Protein AF-M7BYT1-F1 (afdb_monomer)

Sequence (320 aa):
MGNQLDRITHLNYSELPTGDPSGIEKDELRVGVAYFFSDEEEDLDERGQPDKYSVKGSSSPGQETPTHHHHHQLVLNETQFSAFRGQECIFSKVSSGPQAGDLRVFSVSALPALCKPGDLLELLYLGPSDHPPPPPHWAVYVGSGQIIHLHQGQIRQDSLYEAGAGNVGRVVNSWYRYRPLVAELVVQNACGHLGLKSDEICWTNSESFAAWCRFGKREFKAGGELQAAAGTQHQQQYYLKIHLAENKVHTVRFHSLEDLIREKRRIDASGKLRVIKDLAIVDGKEEQTRRDEVLPSFPGLARAVCHRQTGGFALWWDAV

Organism: Chelonia mydas (NCBI:txid8469)

InterPro domains:
  IPR007053 LRAT domain [PF04970] (133-218)
  IPR007053 LRAT domain [PS51934] (127-222)
  IPR043299 Protein LRATD1/ LRATD2 [PTHR46341] (1-283)

Secondary structure (DSSP, 8-state):
--------PPPPGGG-----TT-----------PPP-------------------------------------EE--PPEEEEEETTEEEEEE-SSSTT----EEEETTTHHHH--TT-EEEEE----TTSPPPPPEEEEEEETTEEEEEETTEEEEEEHHHHHTT-EEEE-TTSB-SPPPPHHHHHHHHHTTTT-BGGG---SSHHHHHHHHHH--GGGSTT-SPPPPTT------EEEEEEEETTEEEEEEESSHHHHHHHHHHHHHH-HHHHHHHHHHHHHHHHHHHHHHT----S---------------------

pLDDT: mean 73.43, std 23.62, range [27.7, 98.88]

Radius of gyration: 33.99 Å; Cα contacts (8 Å, |Δi|>4): 405; chains: 1; bounding box: 103×84×111 Å

Foldseek 3Di:
DDDDDDDDDDDDPPPDDDDDPPPPDDDDDPDDDDDDDDDDDDDDDDDDDDDDDDDDDDDDDDPPDPPPPPQPKDQDPFWWKWKDFVPRTFFGAACDDPLHPPSIWGWLVCVLVVDDQQWKKWWFDPDDVPDQGAFTAIWTDHHPQWTWWCDPFFTAIDGSCVVNVGTIMDTCLPRGPADWDDSVQLNVLSVVRHGGGNVRAQAPHGVLSSVCSTHVQLLSGHVSDDDPDPPDPCQRKMKMWIDQDVPDTDIDIDSGPNVVVVVVRVRRSCGNVSNNVVVVVVVVVVVVVVVVVVDPPPPDDDDDDDDDDDDDDDDDDDDD

Solvent-accessible surface area (backbone atoms only — not comparable to full-atom values): 20209 Å² total; per-residue (Å²): 141,88,83,83,85,80,74,90,77,84,84,75,86,84,79,67,86,78,75,77,87,76,78,84,70,77,94,69,86,79,81,82,84,80,87,83,89,84,84,82,88,80,90,80,85,90,84,81,85,84,87,88,82,91,78,90,82,89,78,90,82,76,90,74,70,81,77,72,82,72,72,65,68,43,77,70,86,67,69,27,40,37,28,25,54,70,89,45,66,44,31,43,45,36,82,74,62,104,76,40,38,74,62,55,29,31,41,47,88,56,43,59,85,76,57,52,50,36,36,33,36,39,36,41,73,77,69,76,80,92,51,78,49,69,46,72,44,26,24,28,31,63,43,96,53,30,27,37,32,52,53,96,55,28,27,42,78,44,47,41,63,68,80,34,68,89,21,32,26,36,80,49,71,73,32,48,64,62,73,67,56,58,43,69,56,16,36,48,50,48,61,76,44,56,72,40,37,58,93,76,50,53,45,93,46,19,53,34,45,35,49,26,31,33,46,70,48,52,49,38,32,68,86,43,63,80,78,71,67,93,86,58,93,74,71,69,39,29,36,43,36,41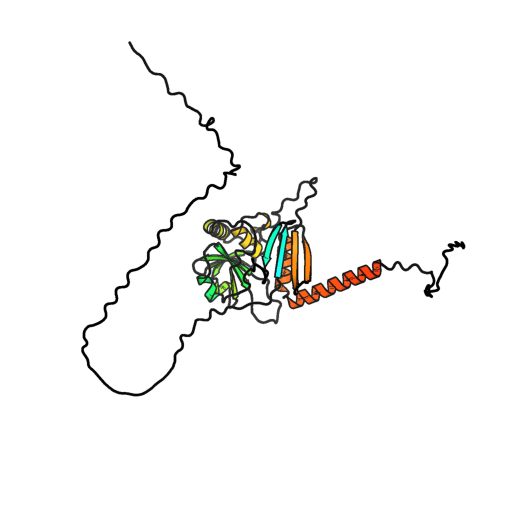,47,74,53,98,89,43,68,49,77,47,81,31,79,39,63,57,60,46,52,53,49,52,40,54,51,60,23,56,36,41,73,51,51,50,53,57,51,52,53,50,54,54,47,55,53,48,51,54,56,56,69,73,52,78,84,69,89,82,78,82,89,81,79,87,78,91,77,88,83,82,94,77,92,81,88,85,90,130

Nearest PDB structures (foldseek):
  3f6g-assembly1_B  TM=2.208E-01  e=4.136E+00  Leptospira int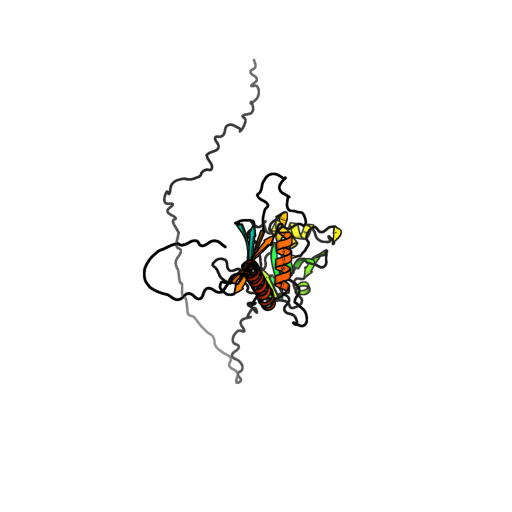errogans

Structure (mmCIF, N/CA/C/O backbone):
data_AF-M7BYT1-F1
#
_entry.id   AF-M7BYT1-F1
#
loop_
_atom_site.group_PDB
_atom_site.id
_atom_site.type_symbol
_atom_site.label_atom_id
_atom_site.label_alt_id
_atom_site.label_comp_id
_atom_site.label_asym_id
_atom_site.label_entity_id
_atom_site.label_seq_id
_atom_site.pdbx_PDB_ins_code
_atom_site.Cartn_x
_atom_site.Cartn_y
_atom_site.Cartn_z
_atom_site.occupancy
_atom_site.B_iso_or_equiv
_atom_site.auth_seq_id
_atom_site.auth_comp_id
_atom_site.auth_asym_id
_atom_site.auth_atom_id
_atom_site.pdbx_PDB_model_num
ATOM 1 N N . MET A 1 1 ? -31.681 -12.756 74.435 1.00 38.91 1 MET A N 1
ATOM 2 C CA . MET A 1 1 ? -30.294 -12.247 74.377 1.00 38.91 1 MET A CA 1
ATOM 3 C C . MET A 1 1 ? -29.553 -13.156 73.401 1.00 38.91 1 MET A C 1
ATOM 5 O O . MET A 1 1 ? -29.307 -14.288 73.763 1.00 38.91 1 MET A O 1
ATOM 9 N N . GLY A 1 2 ? -29.358 -12.877 72.114 1.00 44.00 2 GLY A N 1
ATOM 10 C CA . GLY A 1 2 ? -29.192 -11.609 71.411 1.00 44.00 2 GLY A CA 1
ATOM 11 C C . GLY A 1 2 ? -27.734 -11.497 70.963 1.00 44.00 2 GLY A C 1
ATOM 12 O O . GLY A 1 2 ? -27.018 -10.722 71.570 1.00 44.00 2 GLY A O 1
ATOM 13 N N . ASN A 1 3 ? -27.303 -12.285 69.967 1.00 47.59 3 ASN A N 1
ATOM 14 C CA . ASN A 1 3 ? -25.989 -12.119 69.334 1.00 47.59 3 ASN A CA 1
ATOM 15 C C . ASN A 1 3 ? -26.166 -11.905 67.829 1.00 47.59 3 ASN A C 1
ATOM 17 O O . ASN A 1 3 ? -26.482 -12.816 67.067 1.00 47.59 3 ASN A O 1
ATOM 21 N N . GLN A 1 4 ? -26.002 -10.641 67.467 1.00 48.56 4 GLN A N 1
ATOM 22 C CA . GLN A 1 4 ? -25.965 -10.064 66.138 1.00 48.56 4 GLN A CA 1
ATOM 23 C C . GLN A 1 4 ? -24.531 -10.239 65.612 1.00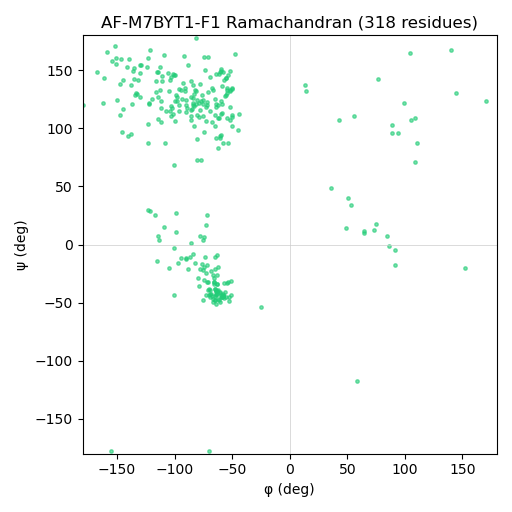 48.56 4 GLN A C 1
ATOM 25 O O . GLN A 1 4 ? -23.588 -9.776 66.246 1.00 48.56 4 GLN A O 1
ATOM 30 N N . LEU A 1 5 ? -24.353 -10.967 64.506 1.00 52.31 5 LEU A N 1
ATOM 31 C CA . LEU A 1 5 ? -23.060 -11.089 63.830 1.00 52.31 5 LEU A CA 1
ATOM 32 C C . LEU A 1 5 ? -22.903 -9.909 62.867 1.00 52.31 5 LEU A C 1
ATOM 34 O O . LEU A 1 5 ? -23.575 -9.837 61.837 1.00 52.31 5 LEU A O 1
ATOM 38 N N . ASP A 1 6 ? -22.033 -8.975 63.237 1.00 54.41 6 ASP A N 1
ATOM 39 C CA . ASP A 1 6 ? -21.625 -7.853 62.401 1.00 54.41 6 ASP A CA 1
ATOM 40 C C . ASP A 1 6 ? -20.715 -8.314 61.248 1.00 54.41 6 ASP A C 1
ATOM 42 O O . ASP A 1 6 ? -19.659 -8.903 61.449 1.00 54.41 6 ASP A O 1
ATOM 46 N N . ARG A 1 7 ? -21.178 -8.000 60.032 1.00 53.47 7 ARG A N 1
ATOM 47 C CA . ARG A 1 7 ? -20.439 -7.525 58.846 1.00 53.47 7 ARG A CA 1
ATOM 48 C C . ARG A 1 7 ? -19.103 -8.203 58.495 1.00 53.47 7 ARG A C 1
ATOM 50 O O . ARG A 1 7 ? -18.045 -7.893 59.028 1.00 53.47 7 ARG A O 1
ATOM 57 N N . ILE A 1 8 ? -19.181 -8.999 57.427 1.00 55.59 8 ILE A N 1
ATOM 58 C CA . ILE A 1 8 ? -18.085 -9.445 56.556 1.00 55.59 8 ILE A CA 1
ATOM 59 C C . ILE A 1 8 ? -17.249 -8.230 56.123 1.00 55.59 8 ILE A C 1
ATOM 61 O O . ILE A 1 8 ? -17.716 -7.385 55.358 1.00 55.59 8 ILE A O 1
ATOM 65 N N . THR A 1 9 ? -16.015 -8.139 56.611 1.00 52.72 9 THR A N 1
ATOM 66 C CA . THR A 1 9 ? -15.017 -7.194 56.117 1.00 52.72 9 THR A CA 1
ATOM 67 C C . THR A 1 9 ? -14.366 -7.747 54.850 1.00 52.72 9 THR A C 1
ATOM 69 O O . THR A 1 9 ? -13.985 -8.911 54.752 1.00 52.72 9 THR A O 1
ATOM 72 N N . HIS A 1 10 ? -14.305 -6.879 53.849 1.00 58.44 10 HIS A N 1
ATOM 73 C CA . HIS A 1 10 ? -13.789 -7.103 52.508 1.00 58.44 10 HIS A CA 1
ATOM 74 C C . HIS A 1 10 ? -12.318 -7.552 52.525 1.00 58.44 10 HIS A C 1
ATOM 76 O O . HIS A 1 10 ? -11.456 -6.800 52.978 1.00 58.44 10 HIS A O 1
ATOM 82 N N . LEU A 1 11 ? -12.018 -8.735 51.977 1.00 54.03 11 LEU A N 1
ATOM 83 C CA . LEU A 1 11 ? -10.646 -9.122 51.639 1.00 54.03 11 LEU A CA 1
ATOM 84 C C . LEU A 1 11 ? -10.263 -8.560 50.265 1.00 54.03 11 LEU A C 1
ATOM 86 O O . LEU A 1 11 ? -10.964 -8.738 49.269 1.00 54.03 11 LEU A O 1
ATOM 90 N N . ASN A 1 12 ? -9.144 -7.842 50.265 1.00 50.28 12 ASN A N 1
ATOM 91 C CA . ASN A 1 12 ? -8.527 -7.156 49.142 1.00 50.28 12 ASN A CA 1
ATOM 92 C C . ASN A 1 12 ? -7.682 -8.154 48.326 1.00 50.28 12 ASN A C 1
ATOM 94 O O . ASN A 1 12 ? -6.844 -8.849 48.891 1.00 50.28 12 ASN A O 1
ATOM 98 N N . TYR A 1 13 ? -7.871 -8.210 47.005 1.00 55.16 13 TYR A N 1
ATOM 99 C CA . TYR A 1 13 ? -7.172 -9.119 46.075 1.00 55.16 13 TYR A CA 1
ATOM 100 C C . TYR A 1 13 ? -5.691 -8.751 45.818 1.00 55.16 13 TYR A C 1
ATOM 102 O O . TYR A 1 13 ? -5.087 -9.225 44.859 1.00 55.16 13 TYR A O 1
ATOM 110 N N . SER A 1 14 ? -5.090 -7.912 46.661 1.00 58.59 14 SER A N 1
ATOM 111 C CA . SER A 1 14 ? -3.732 -7.381 46.474 1.00 58.59 14 SER A CA 1
ATOM 112 C C . SER A 1 14 ? -2.610 -8.279 47.007 1.00 58.59 14 SER A C 1
ATOM 114 O O . SER A 1 14 ? -1.449 -7.896 46.918 1.00 58.59 14 SER A O 1
ATOM 116 N N . GLU A 1 15 ? -2.924 -9.455 47.554 1.00 55.19 15 GLU A N 1
ATOM 117 C CA . GLU A 1 15 ? -1.937 -10.360 48.172 1.00 55.19 15 GLU A CA 1
ATOM 118 C C . GLU A 1 15 ? -1.893 -11.750 47.517 1.00 55.19 15 GLU A C 1
ATOM 120 O O . GLU A 1 15 ? -1.549 -12.743 48.154 1.00 55.19 15 GLU A O 1
ATOM 125 N N . LEU A 1 16 ? -2.226 -11.848 46.225 1.00 55.56 16 LEU A N 1
ATOM 126 C CA . LEU A 1 16 ? -1.910 -13.047 45.447 1.00 55.56 16 LEU A CA 1
ATOM 127 C C . LEU A 1 16 ? -0.465 -12.947 44.928 1.00 55.56 16 LEU A C 1
ATOM 129 O O . LEU A 1 16 ? -0.159 -12.001 44.198 1.00 55.56 16 LEU A O 1
ATOM 133 N N . PRO A 1 17 ? 0.431 -13.897 45.259 1.00 53.84 17 PRO A N 1
ATOM 134 C CA . PRO A 1 17 ? 1.784 -13.926 44.716 1.00 53.84 17 PRO A CA 1
ATOM 135 C C . PRO A 1 17 ? 1.730 -14.106 43.194 1.00 53.84 17 PRO A C 1
ATOM 137 O O . PRO A 1 17 ? 1.381 -15.175 42.694 1.00 53.84 17 PRO A O 1
ATOM 140 N N . THR A 1 18 ? 2.055 -13.061 42.436 1.00 59.25 18 THR A N 1
ATOM 141 C CA . THR A 1 18 ? 2.235 -13.166 40.986 1.00 59.25 18 THR A CA 1
ATOM 142 C C . THR A 1 18 ? 3.571 -13.845 40.719 1.00 59.25 18 THR A C 1
ATOM 144 O O . THR A 1 18 ? 4.622 -13.273 41.007 1.00 59.25 18 THR A O 1
ATOM 147 N N . GLY A 1 19 ? 3.515 -15.076 40.210 1.00 55.22 19 GLY A N 1
ATOM 148 C CA . GLY A 1 19 ? 4.685 -15.819 39.748 1.00 55.22 19 GLY A CA 1
ATOM 149 C C . GLY A 1 19 ? 5.501 -15.029 38.720 1.00 55.22 19 GLY A C 1
ATOM 150 O O . GLY A 1 19 ? 4.955 -14.255 37.933 1.00 55.22 19 GLY A O 1
ATOM 151 N N . ASP A 1 20 ? 6.817 -15.219 38.767 1.00 46.81 20 ASP A N 1
ATOM 152 C CA . ASP A 1 20 ? 7.806 -14.577 37.901 1.00 46.81 20 ASP A CA 1
ATOM 153 C C . ASP A 1 20 ? 7.549 -14.916 36.411 1.00 46.81 20 ASP A C 1
ATOM 155 O O . ASP A 1 20 ? 7.515 -16.095 36.052 1.00 46.81 20 ASP A O 1
ATOM 159 N N . PRO A 1 21 ? 7.378 -13.923 35.514 1.00 53.69 21 PRO A N 1
ATOM 160 C CA . PRO A 1 21 ? 7.150 -14.146 34.084 1.00 53.69 21 PRO A CA 1
ATOM 161 C C . PRO A 1 21 ? 8.411 -14.576 33.312 1.00 53.69 21 PRO A C 1
ATOM 163 O O . PRO A 1 21 ? 8.369 -14.667 32.085 1.00 53.69 21 PRO A O 1
ATOM 166 N N . SER A 1 22 ? 9.533 -14.842 33.988 1.00 55.66 22 SER A N 1
ATOM 167 C CA . SER A 1 22 ? 10.794 -15.200 33.330 1.00 55.66 22 SER A CA 1
ATOM 168 C C . SER A 1 22 ? 10.841 -16.622 32.749 1.00 55.66 22 SER A C 1
ATOM 170 O O . SER A 1 22 ? 11.759 -16.892 31.986 1.00 55.66 22 SER A O 1
ATOM 172 N N . GLY A 1 23 ? 9.873 -17.507 33.034 1.00 43.84 23 GLY A N 1
ATOM 173 C CA . GLY A 1 23 ? 9.473 -18.664 32.202 1.00 43.84 23 GLY A CA 1
ATOM 174 C C . GLY A 1 23 ? 10.541 -19.628 31.649 1.00 43.84 23 GLY A C 1
ATOM 175 O O . GLY A 1 23 ? 10.235 -20.415 30.756 1.00 43.84 23 GLY A O 1
ATOM 176 N N . ILE A 1 24 ? 11.778 -19.593 32.141 1.00 51.78 24 ILE A N 1
ATOM 177 C CA . ILE A 1 24 ? 12.810 -20.613 31.921 1.00 51.78 24 ILE A CA 1
ATOM 178 C C . ILE A 1 24 ? 12.499 -21.801 32.828 1.00 51.78 24 ILE A C 1
ATOM 180 O O . ILE A 1 24 ? 13.154 -22.039 33.843 1.00 51.78 24 ILE A O 1
ATOM 184 N N . GLU A 1 25 ? 11.462 -22.541 32.454 1.00 53.06 25 GLU A N 1
ATOM 185 C CA . GLU A 1 25 ? 11.208 -23.867 32.992 1.00 53.06 25 GLU A CA 1
ATOM 186 C C . GLU A 1 25 ? 11.903 -24.902 32.111 1.00 53.06 25 GLU A C 1
ATOM 188 O O . GLU A 1 25 ? 11.894 -24.839 30.881 1.00 53.06 25 GLU A O 1
ATOM 193 N N . LYS A 1 26 ? 12.609 -25.795 32.799 1.00 50.91 26 LYS A N 1
ATOM 194 C CA . LYS A 1 26 ? 13.520 -26.788 32.251 1.00 50.91 26 LYS A CA 1
ATOM 195 C C . LYS A 1 26 ? 12.800 -27.747 31.308 1.00 50.91 26 LYS A C 1
ATOM 197 O O . LYS A 1 26 ? 11.642 -28.097 31.499 1.00 50.91 26 LYS A O 1
ATOM 202 N N . ASP A 1 27 ? 13.575 -28.183 30.330 1.00 54.59 27 ASP A N 1
ATOM 203 C CA . ASP A 1 27 ? 13.302 -29.219 29.346 1.00 54.59 27 ASP A CA 1
ATOM 204 C C . ASP A 1 27 ? 12.884 -30.541 30.028 1.00 54.59 27 ASP A C 1
ATOM 206 O O . ASP A 1 27 ? 13.714 -31.389 30.351 1.00 54.59 27 ASP A O 1
ATOM 210 N N . GLU A 1 28 ? 11.589 -30.701 30.310 1.00 52.16 28 GLU A N 1
ATOM 211 C CA . GLU A 1 28 ? 10.980 -32.000 30.589 1.00 52.16 28 GLU A CA 1
ATOM 212 C C . GLU A 1 28 ? 10.209 -32.448 29.347 1.00 52.16 28 GLU A C 1
ATOM 214 O O . GLU A 1 28 ? 9.195 -31.869 28.949 1.00 52.16 28 GLU A O 1
ATOM 219 N N . LEU A 1 29 ? 10.756 -33.489 28.722 1.00 53.66 29 LEU A N 1
ATOM 220 C CA . LEU A 1 29 ? 10.277 -34.184 27.533 1.00 53.66 29 LEU A CA 1
ATOM 221 C C . LEU A 1 29 ? 8.764 -34.449 27.601 1.00 53.66 29 LEU A C 1
ATOM 223 O O . LEU A 1 29 ? 8.307 -35.428 28.192 1.00 53.66 29 LEU A O 1
ATOM 227 N N . ARG A 1 30 ? 7.967 -33.600 26.947 1.00 56.28 30 ARG A N 1
ATOM 228 C CA . ARG A 1 30 ? 6.539 -33.864 26.736 1.00 56.28 30 ARG A CA 1
ATOM 229 C C . ARG A 1 30 ? 6.398 -34.925 25.649 1.00 56.28 30 ARG A C 1
ATOM 231 O O . ARG A 1 30 ? 6.447 -34.622 24.460 1.00 56.28 30 ARG A O 1
ATOM 238 N N . VAL A 1 31 ? 6.240 -36.178 26.065 1.00 52.69 31 VAL A N 1
ATOM 239 C CA . VAL A 1 31 ? 5.913 -37.297 25.174 1.00 52.69 31 VAL A CA 1
ATOM 240 C C . VAL A 1 31 ? 4.489 -37.097 24.647 1.00 52.69 31 VAL A C 1
ATOM 242 O O . VAL A 1 31 ? 3.514 -37.266 25.376 1.00 52.69 31 VAL A O 1
ATOM 245 N N . GLY A 1 32 ? 4.365 -36.694 23.382 1.00 51.28 32 GLY A N 1
ATOM 246 C CA . GLY A 1 32 ? 3.087 -36.627 22.677 1.00 51.28 32 GLY A CA 1
ATOM 247 C C . GLY A 1 32 ? 2.682 -38.005 22.158 1.00 51.28 32 GLY A C 1
ATOM 248 O O . GLY A 1 32 ? 3.412 -38.609 21.377 1.00 51.28 32 GLY A O 1
ATOM 249 N N . VAL A 1 33 ? 1.517 -38.499 22.580 1.00 53.97 33 VAL A N 1
ATOM 250 C CA . VAL A 1 33 ? 0.891 -39.712 22.033 1.00 53.97 33 VAL A CA 1
ATOM 251 C C . VAL A 1 33 ? -0.010 -39.297 20.871 1.00 53.97 33 VAL A C 1
ATOM 253 O O . VAL A 1 33 ? -0.998 -38.594 21.076 1.00 53.97 33 VAL A O 1
ATOM 256 N N . ALA A 1 34 ? 0.330 -39.716 19.653 1.00 53.47 34 ALA A N 1
ATOM 257 C CA . ALA A 1 34 ? -0.529 -39.579 18.480 1.00 53.47 34 ALA A CA 1
ATOM 258 C C . ALA A 1 34 ? -1.270 -40.901 18.235 1.00 53.47 34 ALA A C 1
ATOM 260 O O . ALA A 1 34 ? -0.641 -41.955 18.145 1.00 53.47 34 ALA A O 1
ATOM 261 N N . TYR A 1 35 ? -2.598 -40.843 18.125 1.00 44.84 35 TYR A N 1
ATOM 262 C CA . TYR A 1 35 ? -3.412 -41.970 17.676 1.00 44.84 35 TYR A CA 1
ATOM 263 C C . TYR A 1 35 ? -3.441 -41.975 16.146 1.00 44.84 35 TYR A C 1
ATOM 265 O O . TYR A 1 35 ? -3.921 -41.028 15.523 1.00 44.84 35 TYR A O 1
ATOM 273 N N . PHE A 1 36 ? -2.893 -43.036 15.561 1.00 45.62 36 PHE A N 1
ATOM 274 C CA . PHE A 1 36 ? -2.972 -43.333 14.137 1.00 45.62 36 PHE A CA 1
ATOM 275 C C . PHE A 1 36 ? -4.273 -44.096 13.867 1.00 45.62 36 PHE A C 1
ATOM 277 O O . PHE A 1 36 ? -4.522 -45.114 14.508 1.00 45.62 36 PHE A O 1
ATOM 284 N N . PHE A 1 37 ? -5.083 -43.618 12.922 1.00 43.81 37 PHE A N 1
ATOM 285 C CA . PHE A 1 37 ? -6.163 -44.402 12.326 1.00 43.81 37 PHE A CA 1
ATOM 286 C C . PHE A 1 37 ? -5.717 -44.841 10.927 1.00 43.81 37 PHE A C 1
ATOM 288 O O . PHE A 1 37 ? -5.479 -44.020 10.043 1.00 43.81 37 PHE A O 1
ATOM 295 N N . SER A 1 38 ? -5.561 -46.147 10.768 1.00 44.84 38 SER A N 1
ATOM 296 C CA . SER A 1 38 ? -5.435 -46.907 9.518 1.00 44.84 38 SER A CA 1
ATOM 297 C C . SER A 1 38 ? -6.098 -48.246 9.841 1.00 44.84 38 SER A C 1
ATOM 299 O O . SER A 1 38 ? -5.883 -48.746 10.942 1.00 44.84 38 SER A O 1
ATOM 301 N N . ASP A 1 39 ? -6.907 -48.902 9.032 1.00 47.84 39 ASP A N 1
ATOM 302 C CA . ASP A 1 39 ? -7.460 -48.738 7.690 1.00 47.84 39 ASP A CA 1
ATOM 303 C C . ASP A 1 39 ? -8.577 -49.807 7.639 1.00 47.84 39 ASP A C 1
ATOM 305 O O . ASP A 1 39 ? -8.422 -50.843 8.294 1.00 47.84 39 ASP A O 1
ATOM 309 N N . GLU A 1 40 ? -9.673 -49.604 6.916 1.00 40.88 40 GLU A N 1
ATOM 310 C CA . GLU A 1 40 ? -10.483 -50.745 6.465 1.00 40.88 40 GLU A CA 1
ATOM 311 C C . GLU A 1 40 ? -11.082 -50.454 5.089 1.00 40.88 40 GLU A C 1
ATOM 313 O O . GLU A 1 40 ? -12.092 -49.770 4.920 1.00 40.88 40 GLU A O 1
ATOM 318 N N . GLU A 1 41 ? -10.359 -50.968 4.098 1.00 48.91 41 GLU A N 1
ATOM 319 C CA . GLU A 1 41 ? -10.829 -51.324 2.771 1.00 48.91 41 GLU A CA 1
ATOM 320 C C . GLU A 1 41 ? -12.025 -52.287 2.885 1.00 48.91 41 GLU A C 1
ATOM 322 O O . GLU A 1 41 ? -11.950 -53.293 3.591 1.00 48.91 41 GLU A O 1
ATOM 327 N N . GLU A 1 42 ? -13.101 -52.037 2.137 1.00 43.22 42 GLU A N 1
ATOM 328 C CA . GLU A 1 42 ? -14.035 -53.100 1.764 1.00 43.22 42 GLU A CA 1
ATOM 329 C C . GLU A 1 42 ? -14.431 -52.929 0.290 1.00 43.22 42 GLU A C 1
ATOM 331 O O . GLU A 1 42 ? -15.306 -52.142 -0.078 1.00 43.22 42 GLU A O 1
ATOM 336 N N . ASP A 1 43 ? -13.708 -53.662 -0.560 1.00 48.09 43 ASP A N 1
ATOM 337 C CA . ASP A 1 43 ? -14.083 -53.993 -1.931 1.00 48.09 43 ASP A CA 1
ATOM 338 C C . ASP A 1 43 ? -15.337 -54.876 -1.922 1.00 48.09 43 ASP A C 1
ATOM 340 O O . ASP A 1 43 ? -15.318 -55.965 -1.350 1.00 48.09 43 ASP A O 1
ATOM 344 N N . LEU A 1 44 ? -16.391 -54.477 -2.639 1.00 47.94 44 LEU A N 1
ATOM 345 C CA . LEU A 1 44 ? -17.425 -55.403 -3.109 1.00 47.94 44 LEU A CA 1
ATOM 346 C C . LEU A 1 44 ? -17.860 -55.037 -4.533 1.00 47.94 44 LEU A C 1
ATOM 348 O O . LEU A 1 44 ? -18.756 -54.221 -4.758 1.00 47.94 44 LEU A O 1
ATOM 352 N N . ASP A 1 45 ? -17.209 -55.693 -5.490 1.00 41.69 45 ASP A N 1
ATOM 353 C CA . ASP A 1 45 ? -17.672 -55.855 -6.863 1.00 41.69 45 ASP A CA 1
ATOM 354 C C . ASP A 1 45 ? -18.816 -56.889 -6.963 1.00 41.69 45 ASP A C 1
ATOM 356 O O . ASP A 1 45 ? -18.966 -57.789 -6.137 1.00 41.69 45 ASP A O 1
ATOM 360 N N . GLU A 1 46 ? -19.538 -56.796 -8.086 1.00 43.03 46 GLU A N 1
ATOM 361 C CA . GLU A 1 46 ? -20.371 -57.833 -8.717 1.00 43.03 46 GLU A CA 1
ATOM 362 C C . GLU A 1 46 ? -21.852 -57.949 -8.290 1.00 43.03 46 GLU A C 1
ATOM 364 O O . GLU A 1 46 ? -22.198 -58.607 -7.311 1.00 43.03 46 GLU A O 1
ATOM 369 N N . ARG A 1 47 ? -22.763 -57.437 -9.147 1.00 35.94 47 ARG A N 1
ATOM 370 C CA . ARG A 1 47 ? -23.797 -58.251 -9.839 1.00 35.94 47 ARG A CA 1
ATOM 371 C C . ARG A 1 47 ? -24.697 -57.425 -10.776 1.00 35.94 47 ARG A C 1
ATOM 373 O O . ARG A 1 47 ? -25.505 -56.622 -10.330 1.00 35.94 47 ARG A O 1
ATOM 380 N N . GLY A 1 48 ? -24.673 -57.788 -12.061 1.00 32.03 48 GLY A N 1
ATOM 381 C CA . GLY A 1 48 ? -25.903 -57.993 -12.844 1.00 32.03 48 GLY A CA 1
ATOM 382 C C . GLY A 1 48 ? -26.454 -56.830 -13.677 1.00 32.03 48 GLY A C 1
ATOM 383 O O . GLY A 1 48 ? -27.266 -56.044 -13.207 1.00 32.03 48 GLY A O 1
ATOM 384 N N . GLN A 1 49 ? -26.097 -56.833 -14.963 1.00 40.59 49 GLN A N 1
ATOM 385 C CA . GLN A 1 49 ? -26.753 -56.133 -16.079 1.00 40.59 49 GLN A CA 1
ATOM 386 C C . GLN A 1 49 ? -28.298 -56.291 -16.149 1.00 40.59 49 GLN A C 1
ATOM 388 O O . GLN A 1 49 ? -28.850 -57.248 -15.604 1.00 40.59 49 GLN A O 1
ATOM 393 N N . PRO A 1 50 ? -28.995 -55.426 -16.923 1.00 42.53 50 PRO A N 1
ATOM 394 C CA . PRO A 1 50 ? -29.342 -55.819 -18.296 1.00 42.53 50 PRO A CA 1
ATOM 395 C C . PRO A 1 50 ? -29.146 -54.710 -19.349 1.00 42.53 50 PRO A C 1
ATOM 397 O O . PRO A 1 50 ? -29.739 -53.638 -19.307 1.00 42.53 50 PRO A O 1
ATOM 400 N N . ASP A 1 51 ? -28.294 -55.033 -20.316 1.00 31.84 51 ASP A N 1
ATOM 401 C CA . ASP A 1 51 ? -28.509 -55.001 -21.763 1.00 31.84 51 ASP A CA 1
ATOM 402 C C . ASP A 1 51 ? -29.708 -54.260 -22.407 1.00 31.84 51 ASP A C 1
ATOM 404 O O . ASP A 1 51 ? -30.877 -54.576 -22.181 1.00 31.84 51 ASP A O 1
ATOM 408 N N . LYS A 1 52 ? -29.310 -53.481 -23.433 1.00 36.19 52 LYS A N 1
ATOM 409 C CA . LYS A 1 52 ? -29.897 -53.247 -24.777 1.00 36.19 52 LYS A CA 1
ATOM 410 C C . LYS A 1 52 ? -30.548 -51.888 -25.027 1.00 36.19 52 LYS A C 1
ATOM 412 O O . LYS A 1 52 ? -31.686 -51.662 -24.656 1.00 36.19 52 LYS A O 1
ATOM 417 N N . TYR A 1 53 ? -29.872 -51.074 -25.846 1.00 31.33 53 TYR A N 1
ATOM 418 C CA . TYR A 1 53 ? -30.283 -50.818 -27.237 1.00 31.33 53 TYR A CA 1
ATOM 419 C C . TYR A 1 53 ? -29.108 -50.229 -28.043 1.00 31.33 53 TYR A C 1
ATOM 421 O O . TYR A 1 53 ? -28.564 -49.182 -27.707 1.00 31.33 53 TYR A O 1
ATOM 429 N N . SER A 1 54 ? -28.718 -50.909 -29.126 1.00 30.88 54 SER A N 1
ATOM 430 C CA . SER A 1 54 ? -27.860 -50.360 -30.185 1.00 30.88 54 SER A CA 1
ATOM 431 C C . SER A 1 54 ? -28.666 -49.459 -31.113 1.00 30.88 54 SER A C 1
ATOM 433 O O . SER A 1 54 ? -29.698 -49.916 -31.590 1.00 30.88 54 SER A O 1
ATOM 435 N N . VAL A 1 55 ? -28.116 -48.304 -31.514 1.00 31.72 55 VAL A N 1
ATOM 436 C CA . VAL A 1 55 ? -28.172 -47.797 -32.902 1.00 31.72 55 VAL A CA 1
ATOM 437 C C . VAL A 1 55 ? -26.911 -46.956 -33.193 1.00 31.72 55 VAL A C 1
ATOM 439 O O . VAL A 1 55 ? -26.611 -46.026 -32.459 1.00 31.72 55 VAL A O 1
ATOM 442 N N . LYS A 1 56 ? -26.196 -47.359 -34.262 1.00 32.28 56 LYS A N 1
ATOM 443 C CA . LYS A 1 56 ? -25.379 -46.621 -35.266 1.00 32.28 56 LYS A CA 1
ATOM 444 C C . LYS A 1 56 ? -25.036 -45.149 -34.946 1.00 32.28 56 LYS A C 1
ATOM 446 O O . LYS A 1 56 ? -25.923 -44.381 -34.628 1.00 32.28 56 LYS A O 1
ATOM 451 N N . GLY A 1 57 ? -23.836 -44.614 -35.150 1.00 28.31 57 GLY A N 1
ATOM 452 C CA . GLY A 1 57 ? -22.721 -44.973 -36.023 1.00 28.31 57 GLY A CA 1
ATOM 453 C C . GLY A 1 57 ? -22.069 -43.663 -36.510 1.00 28.31 57 GLY A C 1
ATOM 454 O O . GLY A 1 57 ? -22.777 -42.775 -36.964 1.00 28.31 57 GLY A O 1
ATOM 455 N N . SER A 1 58 ? -20.739 -43.589 -36.386 1.00 33.59 58 SER A N 1
ATOM 456 C CA . SER A 1 58 ? -19.780 -42.618 -36.954 1.00 33.59 58 SER A CA 1
ATOM 457 C C . SER A 1 58 ? -19.962 -41.113 -36.694 1.00 33.59 58 SER A C 1
ATOM 459 O O . SER A 1 58 ? -20.779 -40.469 -37.339 1.00 33.59 58 SER A O 1
ATOM 461 N N . SER A 1 59 ? -19.055 -40.541 -35.894 1.00 29.42 59 SER A N 1
ATOM 462 C CA . SER A 1 59 ? -18.062 -39.534 -36.329 1.00 29.42 59 SER A CA 1
ATOM 463 C C . SER A 1 59 ? -17.359 -38.949 -35.099 1.00 29.42 59 SER A C 1
ATOM 465 O O . SER A 1 59 ? -18.025 -38.415 -34.216 1.00 29.42 59 SER A O 1
ATOM 467 N N . SER A 1 60 ? -16.027 -39.036 -35.035 1.00 39.75 60 SER A N 1
ATOM 468 C CA . SER A 1 60 ? -15.211 -38.262 -34.084 1.00 39.75 60 SER A CA 1
ATOM 469 C C . SER A 1 60 ? -15.551 -36.767 -34.174 1.00 39.75 60 SER A C 1
ATOM 471 O O . SER A 1 60 ? -15.868 -36.288 -35.266 1.00 39.75 60 SER A O 1
ATOM 473 N N . PRO A 1 61 ? -15.438 -36.015 -33.068 1.00 37.16 61 PRO A N 1
ATOM 474 C CA . PRO A 1 61 ? -14.214 -35.223 -32.932 1.00 37.16 61 PRO A CA 1
ATOM 475 C C . PRO A 1 61 ? -13.726 -35.041 -31.484 1.00 37.16 61 PRO A C 1
ATOM 477 O O . PRO A 1 61 ? -14.493 -35.108 -30.533 1.00 37.16 61 PRO A O 1
ATOM 480 N N . GLY A 1 62 ? -12.437 -34.719 -31.363 1.00 27.70 62 GLY A N 1
ATOM 481 C CA . GLY A 1 62 ? -11.926 -33.886 -30.275 1.00 27.70 62 GLY A CA 1
ATOM 482 C C . GLY A 1 62 ? -11.502 -34.623 -29.011 1.00 27.70 62 GLY A C 1
ATOM 483 O O . GLY A 1 62 ? -12.292 -34.830 -28.099 1.00 27.70 62 GLY A O 1
ATOM 484 N N . GLN A 1 63 ? -10.204 -34.912 -28.905 1.00 37.19 63 GLN A N 1
ATOM 485 C CA . GLN A 1 63 ? -9.544 -34.880 -27.602 1.00 37.19 63 GLN A CA 1
ATOM 486 C C . GLN A 1 63 ? -9.668 -33.454 -27.053 1.00 37.19 63 GLN A C 1
ATOM 488 O O . GLN A 1 63 ? -8.851 -32.589 -27.362 1.00 37.19 63 GLN A O 1
ATOM 493 N N . GLU A 1 64 ? -10.697 -33.197 -26.256 1.00 29.39 64 GLU A N 1
ATOM 494 C CA . GLU A 1 64 ? -10.706 -32.050 -25.361 1.00 29.39 64 GLU A CA 1
ATOM 495 C C . GLU A 1 64 ? -9.886 -32.437 -24.134 1.00 29.39 64 GLU A C 1
ATOM 497 O O . GLU A 1 64 ? -10.365 -33.023 -23.164 1.00 29.39 64 GLU A O 1
ATOM 502 N N . THR A 1 65 ? -8.588 -32.149 -24.208 1.00 35.22 65 THR A N 1
ATOM 503 C CA . THR A 1 65 ? -7.791 -31.947 -23.001 1.00 35.22 65 THR A CA 1
ATOM 504 C C . THR A 1 65 ? -8.522 -30.919 -22.138 1.00 35.22 65 THR A C 1
ATOM 506 O O . THR A 1 65 ? -8.895 -29.874 -22.682 1.00 35.22 65 THR A O 1
ATOM 509 N N . PRO A 1 66 ? -8.708 -31.150 -20.828 1.00 35.28 66 PRO A N 1
ATOM 510 C CA . PRO A 1 66 ? -9.277 -30.135 -19.967 1.00 35.28 66 PRO A CA 1
ATOM 511 C C . PRO A 1 66 ? -8.354 -28.925 -20.052 1.00 35.28 66 PRO A C 1
ATOM 513 O O . PRO A 1 66 ? -7.185 -28.992 -19.664 1.00 35.28 66 PRO A O 1
ATOM 516 N N . THR A 1 67 ? -8.856 -27.832 -20.624 1.00 34.19 67 THR A N 1
ATOM 517 C CA . THR A 1 67 ? -8.202 -26.534 -20.556 1.00 34.19 67 THR A CA 1
ATOM 518 C C . THR A 1 67 ? -8.101 -26.190 -19.084 1.00 34.19 67 THR A C 1
ATOM 520 O O . THR A 1 67 ? -9.040 -25.668 -18.486 1.00 34.19 67 THR A O 1
ATOM 523 N N . HIS A 1 68 ? -6.959 -26.525 -18.485 1.00 35.88 68 HIS A N 1
ATOM 524 C CA . HIS A 1 68 ? -6.491 -25.906 -17.265 1.00 35.88 68 HIS A CA 1
ATOM 525 C C . HIS A 1 68 ? -6.712 -24.410 -17.449 1.00 35.88 68 HIS A C 1
ATOM 527 O O . HIS A 1 68 ? -6.072 -23.800 -18.310 1.00 35.88 68 HIS A O 1
ATOM 533 N N . HIS A 1 69 ? -7.633 -23.834 -16.678 1.00 36.19 69 HIS A N 1
ATOM 534 C CA . HIS A 1 69 ? -7.710 -22.399 -16.482 1.00 36.19 69 HIS A CA 1
ATOM 535 C C . HIS A 1 69 ? -6.356 -21.967 -15.914 1.00 36.19 69 HIS A C 1
ATOM 537 O O . HIS A 1 69 ? -6.134 -21.965 -14.705 1.00 36.19 69 HIS A O 1
ATOM 543 N N . HIS A 1 70 ? -5.408 -21.684 -16.807 1.00 41.53 70 HIS A N 1
ATOM 544 C CA . HIS A 1 70 ? -4.154 -21.035 -16.490 1.00 41.53 70 HIS A CA 1
ATOM 545 C C . HIS A 1 70 ? -4.551 -19.653 -15.993 1.00 41.53 70 HIS A C 1
ATOM 547 O O . HIS A 1 70 ? -4.742 -18.725 -16.776 1.00 41.53 70 HIS A O 1
ATOM 553 N N . HIS A 1 71 ? -4.738 -19.519 -14.681 1.00 47.34 71 HIS A N 1
ATOM 554 C CA . HIS A 1 71 ? -4.701 -18.220 -14.040 1.00 47.34 71 HIS A CA 1
ATOM 555 C C . HIS A 1 71 ? -3.407 -17.560 -14.513 1.00 47.34 71 HIS A C 1
ATOM 557 O O . HIS A 1 71 ? -2.323 -18.053 -14.207 1.00 47.34 71 HIS A O 1
ATOM 563 N N . HIS A 1 72 ? -3.544 -16.529 -15.351 1.00 60.28 72 HIS A N 1
ATOM 564 C CA . HIS A 1 72 ? -2.455 -15.829 -16.025 1.00 60.28 72 HIS A CA 1
ATOM 565 C C . HIS A 1 72 ? -1.534 -15.179 -14.990 1.00 60.28 72 HIS A C 1
ATOM 567 O O . HIS A 1 72 ? -1.676 -14.012 -14.633 1.00 60.28 72 HIS A O 1
ATOM 573 N N . GLN A 1 73 ? -0.621 -15.986 -14.468 1.00 71.56 73 GLN A N 1
ATOM 574 C CA . GLN A 1 73 ? 0.407 -15.602 -13.531 1.00 71.56 73 GLN A CA 1
ATOM 575 C C . GLN A 1 73 ? 1.578 -15.043 -14.326 1.00 71.56 73 GLN A C 1
ATOM 577 O O . GLN A 1 73 ? 2.150 -15.733 -15.168 1.00 71.56 73 GLN A O 1
ATOM 582 N N . LEU A 1 74 ? 1.926 -13.788 -14.062 1.00 77.19 74 LEU A N 1
ATOM 583 C CA . LEU A 1 74 ? 3.069 -13.127 -14.685 1.00 77.19 74 LEU A CA 1
ATOM 584 C C . LEU A 1 74 ? 4.109 -12.802 -13.615 1.00 77.19 74 LEU A C 1
ATOM 586 O O . LEU A 1 74 ? 3.769 -12.523 -12.467 1.00 77.19 74 LEU A O 1
ATOM 590 N N . VAL A 1 75 ? 5.383 -12.821 -13.996 1.00 76.00 75 VAL A N 1
ATOM 591 C CA . VAL A 1 75 ? 6.482 -12.322 -13.165 1.00 76.00 75 VAL A CA 1
ATOM 592 C C . VAL A 1 75 ? 7.026 -11.077 -13.845 1.00 76.00 75 VAL A C 1
ATOM 594 O O . VAL A 1 75 ? 7.503 -11.140 -14.977 1.00 76.00 75 VAL A O 1
ATOM 597 N N . LEU A 1 76 ? 6.924 -9.935 -13.169 1.00 77.06 76 LEU A N 1
ATOM 598 C CA . LEU A 1 76 ? 7.360 -8.655 -13.715 1.00 77.06 76 LEU A CA 1
ATOM 599 C C . LEU A 1 76 ? 8.808 -8.356 -13.311 1.00 77.06 76 LEU A C 1
ATOM 601 O O . LEU A 1 76 ? 9.218 -8.574 -12.168 1.00 77.06 76 LEU A O 1
ATOM 605 N N . ASN A 1 77 ? 9.592 -7.817 -14.249 1.00 78.50 77 ASN A N 1
ATOM 606 C CA . ASN A 1 77 ? 10.960 -7.370 -13.986 1.00 78.50 77 ASN A CA 1
ATOM 607 C C . ASN A 1 77 ? 10.959 -5.976 -13.337 1.00 78.50 77 ASN A C 1
ATOM 609 O O . ASN A 1 77 ? 11.286 -4.967 -13.963 1.00 78.50 77 ASN A O 1
ATOM 613 N N . GLU A 1 78 ? 10.559 -5.933 -12.071 1.00 85.12 78 GLU A N 1
ATOM 614 C CA . GLU A 1 78 ? 10.420 -4.701 -11.301 1.00 85.12 78 GLU A CA 1
ATOM 615 C C . GLU A 1 78 ? 11.691 -4.334 -10.524 1.00 85.12 78 GLU A C 1
ATOM 617 O O . GLU A 1 78 ? 12.589 -5.157 -10.285 1.00 85.12 78 GLU A O 1
ATOM 622 N N . THR A 1 79 ? 11.756 -3.066 -10.112 1.00 87.69 79 THR A N 1
ATOM 623 C CA . THR A 1 79 ? 12.744 -2.600 -9.140 1.00 87.69 79 THR A CA 1
ATOM 624 C C . THR A 1 79 ? 12.446 -3.230 -7.783 1.00 87.69 79 THR A C 1
ATOM 626 O O . THR A 1 79 ? 11.301 -3.277 -7.332 1.00 87.69 79 THR A O 1
ATOM 629 N N . GLN A 1 80 ? 13.492 -3.729 -7.135 1.00 90.81 80 GLN A N 1
ATOM 630 C CA . GLN A 1 80 ? 13.395 -4.381 -5.837 1.00 90.81 80 GLN A CA 1
ATOM 631 C C . GLN A 1 80 ? 13.885 -3.438 -4.743 1.00 90.81 80 GLN A C 1
ATOM 633 O O . GLN A 1 80 ? 14.844 -2.686 -4.940 1.00 90.81 80 GLN A O 1
ATOM 638 N N . PHE A 1 81 ? 13.243 -3.501 -3.579 1.00 93.12 81 PHE A N 1
ATOM 639 C CA . PHE A 1 81 ? 13.503 -2.590 -2.472 1.00 93.12 81 PHE A CA 1
ATOM 640 C C . PHE A 1 81 ? 13.580 -3.307 -1.134 1.00 93.12 81 PHE A C 1
ATOM 642 O O . PHE A 1 81 ? 12.863 -4.271 -0.857 1.00 93.12 81 PHE A O 1
ATOM 649 N N . SER A 1 82 ? 14.389 -2.748 -0.245 1.00 95.38 82 SER A N 1
ATOM 650 C CA . SER A 1 82 ? 14.289 -3.005 1.187 1.00 95.38 82 SER A CA 1
ATOM 651 C C . SER A 1 82 ? 14.366 -1.677 1.924 1.00 95.38 82 SER A C 1
ATOM 653 O O . SER A 1 82 ? 15.270 -0.890 1.652 1.00 95.38 82 SER A O 1
ATOM 655 N N . ALA A 1 83 ? 13.441 -1.416 2.844 1.00 97.00 83 ALA A N 1
ATOM 656 C CA . ALA A 1 83 ? 13.480 -0.214 3.671 1.00 97.00 83 ALA A CA 1
ATOM 657 C C . ALA A 1 83 ? 13.789 -0.563 5.123 1.00 97.00 83 ALA A C 1
ATOM 659 O O . ALA A 1 83 ? 13.347 -1.600 5.628 1.00 97.00 83 ALA A O 1
ATOM 660 N N . PHE A 1 84 ? 14.530 0.317 5.788 1.00 96.31 84 PHE A N 1
ATOM 661 C CA . PHE A 1 84 ? 14.949 0.156 7.172 1.00 96.31 84 PHE A CA 1
ATOM 662 C C . PHE A 1 84 ? 14.645 1.406 7.986 1.00 96.31 84 PHE A C 1
ATOM 664 O O . PHE A 1 84 ? 14.742 2.518 7.471 1.00 96.31 84 PHE A O 1
ATOM 671 N N . ARG A 1 85 ? 14.342 1.209 9.267 1.00 93.81 85 ARG A N 1
ATOM 672 C CA . ARG A 1 85 ? 14.334 2.241 10.303 1.00 93.81 85 ARG A CA 1
ATOM 673 C C . ARG A 1 85 ? 15.475 1.931 11.267 1.00 93.81 85 ARG A C 1
ATOM 675 O O . ARG A 1 85 ? 15.407 0.965 12.025 1.00 93.81 85 ARG A O 1
ATOM 682 N N . GLY A 1 86 ? 16.562 2.696 11.202 1.00 90.25 86 GLY A N 1
ATOM 683 C CA . GLY A 1 86 ? 17.818 2.292 11.838 1.00 90.25 86 GLY A CA 1
ATOM 684 C C . GLY A 1 86 ? 18.295 0.939 11.293 1.00 90.25 86 GLY A C 1
ATOM 685 O O . GLY A 1 86 ? 18.566 0.813 10.102 1.00 90.25 86 GLY A O 1
ATOM 686 N N . GLN A 1 87 ? 18.373 -0.073 12.159 1.00 90.69 87 GLN A N 1
ATOM 687 C CA . GLN A 1 87 ? 18.752 -1.445 11.786 1.00 90.69 87 GLN A CA 1
ATOM 688 C C . GLN A 1 87 ? 17.546 -2.358 11.494 1.00 90.69 87 GLN A C 1
ATOM 690 O O . GLN A 1 87 ? 17.711 -3.448 10.951 1.00 90.69 87 GLN A O 1
ATOM 695 N N . GLU A 1 88 ? 16.328 -1.929 11.831 1.00 93.69 88 GLU A N 1
ATOM 696 C CA . GLU A 1 88 ? 15.107 -2.717 11.659 1.00 93.69 88 GLU A CA 1
ATOM 697 C C . GLU A 1 88 ? 14.653 -2.672 10.197 1.00 93.69 88 GLU A C 1
ATOM 699 O O . GLU A 1 88 ? 14.379 -1.595 9.672 1.00 93.69 88 GLU A O 1
ATOM 704 N N . CYS A 1 89 ? 14.538 -3.823 9.527 1.00 95.19 89 CYS A N 1
ATOM 705 C CA . CYS A 1 89 ? 13.904 -3.882 8.209 1.00 95.19 89 CYS A CA 1
ATOM 706 C C . CYS A 1 89 ? 12.392 -3.704 8.372 1.00 95.19 89 CYS A C 1
ATOM 708 O O . CYS A 1 89 ? 11.739 -4.530 9.004 1.00 95.19 89 CYS A O 1
ATOM 710 N N . ILE A 1 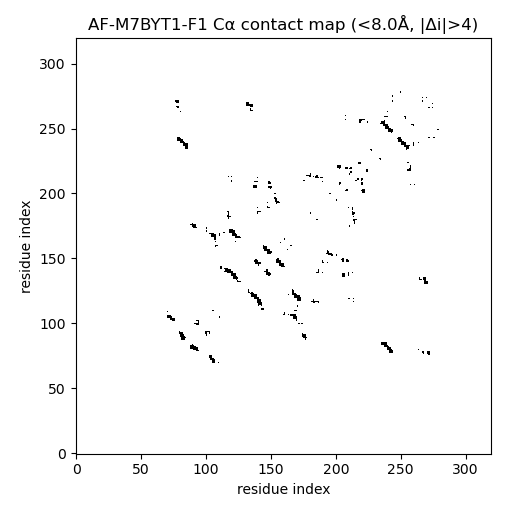90 ? 11.838 -2.651 7.775 1.00 96.69 90 ILE A N 1
ATOM 711 C CA . ILE A 1 90 ? 10.413 -2.306 7.863 1.00 96.69 90 ILE A CA 1
ATOM 712 C C . ILE A 1 90 ? 9.645 -2.631 6.582 1.00 96.69 90 ILE A C 1
ATOM 714 O O . ILE A 1 90 ? 8.428 -2.778 6.635 1.00 96.69 90 ILE A O 1
ATOM 718 N N . PHE A 1 91 ? 10.338 -2.769 5.447 1.00 96.38 91 PHE A N 1
ATOM 719 C CA . PHE A 1 91 ? 9.739 -3.092 4.152 1.00 96.38 91 PHE A CA 1
ATOM 720 C C . PHE A 1 91 ? 10.658 -3.994 3.326 1.00 96.38 91 PHE A C 1
ATOM 722 O O . PHE A 1 91 ? 11.872 -3.785 3.306 1.00 96.38 91 PHE A O 1
ATOM 729 N N . SER A 1 92 ? 10.093 -4.962 2.607 1.00 93.88 92 SER A N 1
ATOM 730 C CA . SER A 1 92 ? 10.836 -5.897 1.764 1.00 93.88 92 SER A CA 1
ATOM 731 C C . SER A 1 92 ? 10.028 -6.310 0.531 1.00 93.88 92 SER A C 1
ATOM 733 O O . SER A 1 92 ? 9.072 -7.070 0.638 1.00 93.88 92 SER A O 1
ATOM 735 N N . LYS A 1 93 ? 10.477 -5.861 -0.644 1.00 91.81 93 LYS A N 1
ATOM 736 C CA . LYS A 1 93 ? 10.004 -6.266 -1.976 1.00 91.81 93 LYS A CA 1
ATOM 737 C C . LYS A 1 93 ? 11.211 -6.788 -2.755 1.00 91.81 93 LYS A C 1
ATOM 739 O O . LYS A 1 93 ? 11.896 -6.019 -3.427 1.00 91.81 93 LYS A O 1
ATOM 744 N N . VAL A 1 94 ? 11.513 -8.075 -2.606 1.00 85.62 94 VAL A N 1
ATOM 745 C CA . VAL A 1 94 ? 12.658 -8.743 -3.251 1.00 85.62 94 VAL A CA 1
ATOM 746 C C . VAL A 1 94 ? 12.227 -10.091 -3.822 1.00 85.62 94 VAL A C 1
ATOM 748 O O . VAL A 1 94 ? 11.420 -10.784 -3.204 1.00 85.62 94 VAL A O 1
ATOM 751 N N . SER A 1 95 ? 12.758 -10.456 -4.992 1.00 72.38 95 SER A N 1
ATOM 752 C CA . SER A 1 95 ? 12.389 -11.674 -5.730 1.00 72.38 95 SER A CA 1
ATOM 753 C C . SER A 1 95 ? 13.107 -12.933 -5.242 1.00 72.38 95 SER A C 1
ATOM 755 O O . SER A 1 95 ? 12.714 -14.036 -5.603 1.00 72.38 95 SER A O 1
ATOM 757 N N . SER A 1 96 ? 14.183 -12.784 -4.466 1.00 61.09 96 SER A N 1
ATOM 758 C CA . SER A 1 96 ? 15.062 -13.879 -4.043 1.00 61.09 96 SER A CA 1
ATOM 759 C C . SER A 1 96 ? 15.348 -13.823 -2.541 1.00 61.09 96 SER A C 1
ATOM 761 O O . SER A 1 96 ? 15.758 -12.784 -2.022 1.00 61.09 96 SER A O 1
ATOM 763 N N . GLY A 1 97 ? 15.161 -14.954 -1.856 1.00 58.28 97 GLY A N 1
ATOM 764 C CA . GLY A 1 97 ? 15.463 -15.153 -0.436 1.00 58.28 97 GLY A CA 1
ATOM 765 C C . GLY A 1 97 ? 14.396 -15.989 0.289 1.00 58.28 97 GLY A C 1
ATOM 766 O O . GLY A 1 97 ? 13.301 -16.167 -0.238 1.00 58.28 97 GLY A O 1
ATOM 767 N N . PRO A 1 98 ? 14.658 -16.460 1.523 1.00 50.66 98 PRO A N 1
ATOM 768 C CA . PRO A 1 98 ? 13.682 -17.206 2.337 1.00 50.66 98 PRO A CA 1
ATOM 769 C C . PRO A 1 98 ? 12.433 -16.383 2.706 1.00 50.66 98 PRO A C 1
ATOM 771 O O . PRO A 1 98 ? 11.467 -16.916 3.237 1.00 50.66 98 PRO A O 1
ATOM 774 N N . GLN A 1 99 ? 12.453 -15.078 2.418 1.00 51.66 99 GLN A N 1
ATOM 775 C CA . GLN A 1 99 ? 11.332 -14.152 2.558 1.00 51.66 99 GLN A CA 1
ATOM 776 C C . GLN A 1 99 ? 10.994 -13.455 1.234 1.00 51.66 99 GLN A C 1
ATOM 778 O O . GLN A 1 99 ? 10.580 -12.294 1.242 1.00 51.66 99 GLN A O 1
ATOM 783 N N . ALA A 1 100 ? 11.245 -14.127 0.104 1.00 53.78 100 ALA A N 1
ATOM 784 C CA . ALA A 1 100 ? 10.871 -13.643 -1.216 1.00 53.78 100 ALA A CA 1
ATOM 785 C C . ALA A 1 100 ? 9.372 -13.330 -1.209 1.00 53.78 100 ALA A C 1
ATOM 787 O O . ALA A 1 100 ? 8.525 -14.218 -1.108 1.00 53.78 100 ALA A O 1
ATOM 788 N N . GLY A 1 101 ? 9.065 -12.035 -1.256 1.00 55.47 101 GLY A N 1
ATOM 789 C CA . GLY A 1 101 ? 7.729 -11.584 -1.574 1.00 55.47 101 GLY A CA 1
ATOM 790 C C . GLY A 1 101 ? 7.487 -12.047 -2.991 1.00 55.47 101 GLY A C 1
ATOM 791 O O . GLY A 1 101 ? 8.246 -11.699 -3.895 1.00 55.47 101 GLY A O 1
ATOM 792 N N . ASP A 1 102 ? 6.490 -12.894 -3.161 1.00 64.69 102 ASP A N 1
ATOM 793 C CA . ASP A 1 102 ? 6.188 -13.418 -4.463 1.00 64.69 102 ASP A CA 1
ATOM 794 C C . ASP A 1 102 ? 5.812 -12.265 -5.405 1.00 64.69 102 ASP A C 1
ATOM 796 O O . ASP A 1 102 ? 4.776 -11.623 -5.243 1.00 64.69 102 ASP A O 1
ATOM 800 N N . LEU A 1 103 ? 6.694 -11.953 -6.358 1.00 80.50 103 LEU A N 1
ATOM 801 C CA . LEU A 1 103 ? 6.447 -10.905 -7.346 1.00 80.50 103 LEU A CA 1
ATOM 802 C C . LEU A 1 103 ? 5.443 -11.359 -8.414 1.00 80.50 103 LEU A C 1
ATOM 804 O O . LEU A 1 103 ? 5.186 -10.602 -9.352 1.00 80.50 103 LEU A O 1
ATOM 808 N N . ARG A 1 104 ? 4.875 -12.568 -8.281 1.00 86.75 104 ARG A N 1
ATOM 809 C CA . ARG A 1 104 ? 3.775 -13.062 -9.107 1.00 86.75 104 ARG A CA 1
ATOM 810 C C . ARG A 1 104 ? 2.599 -12.092 -9.022 1.00 86.75 104 ARG A C 1
ATOM 812 O O . ARG A 1 104 ? 2.131 -11.718 -7.947 1.00 86.75 104 ARG A O 1
ATOM 819 N N . VAL A 1 105 ? 2.127 -11.689 -10.191 1.00 91.12 105 VAL A N 1
ATOM 820 C CA . VAL A 1 105 ? 0.922 -10.879 -10.362 1.00 91.12 105 VAL A CA 1
ATOM 821 C C . VAL A 1 105 ? -0.148 -11.710 -11.048 1.00 91.12 105 VAL A C 1
ATOM 823 O O . VAL A 1 105 ? 0.151 -12.642 -11.799 1.00 91.12 105 VAL A O 1
ATOM 826 N N . PHE A 1 106 ? -1.397 -11.363 -10.778 1.00 92.12 106 PHE A N 1
ATOM 827 C CA . PHE A 1 106 ? -2.581 -12.049 -11.269 1.00 92.12 106 PHE A CA 1
ATOM 828 C C . PHE A 1 106 ? -3.468 -11.057 -12.008 1.00 92.12 106 PHE A C 1
ATOM 830 O O . PHE A 1 106 ? -3.465 -9.862 -11.698 1.00 92.12 106 PHE A O 1
ATOM 837 N N . SER A 1 107 ? -4.264 -11.545 -12.960 1.00 91.75 107 SER A N 1
ATOM 838 C CA . SER A 1 107 ? -5.329 -10.726 -13.537 1.00 91.75 107 SER A CA 1
ATOM 839 C C . SER A 1 107 ? -6.238 -10.198 -12.427 1.00 91.75 107 SER A C 1
ATOM 841 O O . SER A 1 107 ? -6.539 -10.907 -11.464 1.00 91.75 107 SER A O 1
ATOM 843 N N . VAL A 1 108 ? -6.724 -8.965 -12.578 1.00 92.00 108 VAL A N 1
ATOM 844 C CA . VAL A 1 108 ? -7.685 -8.374 -11.632 1.00 92.00 108 VAL A CA 1
ATOM 845 C C . VAL A 1 108 ? -8.908 -9.277 -11.420 1.00 92.00 108 VAL A C 1
ATOM 847 O O . VAL A 1 108 ? -9.417 -9.365 -10.308 1.00 92.00 108 VAL A O 1
ATOM 850 N N . SER A 1 109 ? -9.321 -10.025 -12.449 1.00 91.75 109 SER A N 1
ATOM 851 C CA . SER A 1 109 ? -10.419 -10.995 -12.366 1.00 91.75 109 SER A CA 1
ATOM 852 C C . SER A 1 109 ? -10.148 -12.203 -11.464 1.00 91.75 109 SER A C 1
ATOM 854 O O . SER A 1 109 ? -11.091 -12.785 -10.939 1.00 91.75 109 SER A O 1
ATOM 856 N N . ALA A 1 110 ? -8.886 -12.588 -11.268 1.00 92.50 110 ALA A N 1
ATOM 857 C CA . ALA A 1 110 ? -8.511 -13.709 -10.410 1.00 92.50 110 ALA A CA 1
ATOM 858 C C . ALA A 1 110 ? -8.306 -13.290 -8.944 1.00 92.50 110 ALA A C 1
ATOM 860 O O . ALA A 1 110 ? -8.388 -14.132 -8.051 1.00 92.50 110 ALA A O 1
ATOM 861 N N . LEU A 1 111 ? -8.060 -12.000 -8.681 1.00 93.00 111 LEU A N 1
ATOM 862 C CA . LEU A 1 111 ? -7.763 -11.499 -7.338 1.00 93.00 111 LEU A CA 1
ATOM 863 C C . LEU A 1 111 ? -8.860 -11.791 -6.301 1.00 93.00 111 LEU A C 1
ATOM 865 O O . LEU A 1 111 ? -8.491 -12.247 -5.221 1.00 93.00 111 LEU A O 1
ATOM 869 N N . PRO A 1 112 ? -10.172 -11.622 -6.569 1.00 94.56 112 PRO A N 1
ATOM 870 C CA . PRO A 1 112 ? -11.205 -11.874 -5.561 1.00 94.56 112 PRO A CA 1
ATOM 871 C C . PRO A 1 112 ? -11.155 -13.271 -4.933 1.00 94.56 112 PRO A C 1
ATOM 873 O O . PRO A 1 112 ? -11.445 -13.404 -3.749 1.00 94.56 112 PRO A O 1
ATOM 876 N N . ALA A 1 113 ? -10.749 -14.294 -5.695 1.00 94.31 113 ALA A N 1
ATOM 877 C CA . ALA A 1 113 ? -10.620 -15.668 -5.203 1.00 94.31 113 ALA A CA 1
ATOM 878 C C . ALA A 1 113 ? -9.393 -15.879 -4.293 1.00 94.31 113 ALA A C 1
ATOM 880 O O . ALA A 1 113 ? -9.346 -16.842 -3.531 1.00 94.31 113 ALA A O 1
ATOM 881 N N . LEU A 1 114 ? -8.402 -14.987 -4.369 1.00 92.75 114 LEU A N 1
ATOM 882 C CA . LEU A 1 114 ? -7.161 -15.036 -3.589 1.00 92.75 114 LEU A CA 1
ATOM 883 C C . LEU A 1 114 ? -7.211 -14.155 -2.334 1.00 92.75 114 LEU A C 1
ATOM 885 O O . LEU A 1 114 ? -6.362 -14.299 -1.456 1.00 92.75 114 LEU A O 1
ATOM 889 N N . CYS A 1 115 ? -8.169 -13.231 -2.263 1.00 95.75 115 CYS A N 1
ATOM 890 C CA . CYS A 1 115 ? -8.214 -12.191 -1.243 1.00 95.75 115 CYS A CA 1
ATOM 891 C C . CYS A 1 115 ? -9.200 -12.516 -0.123 1.00 95.75 115 CYS A C 1
ATOM 893 O O . CYS A 1 115 ? -10.292 -13.043 -0.344 1.00 95.75 115 CYS A O 1
ATOM 895 N N . LYS A 1 116 ? -8.851 -12.089 1.087 1.00 97.69 116 LYS A N 1
ATOM 896 C CA . LYS A 1 116 ? -9.735 -12.023 2.251 1.00 97.69 116 LYS A CA 1
ATOM 897 C C . LYS A 1 116 ? -9.945 -10.561 2.651 1.00 97.69 116 LYS A C 1
ATOM 899 O O . LYS A 1 116 ? -9.041 -9.747 2.452 1.00 97.69 116 LYS A O 1
ATOM 904 N N . PRO A 1 117 ? -11.115 -10.187 3.201 1.00 98.62 117 PRO A N 1
ATOM 905 C CA . PRO A 1 117 ? -11.313 -8.841 3.731 1.00 98.62 117 PRO A CA 1
ATOM 906 C C . PRO A 1 117 ? -10.175 -8.440 4.684 1.00 98.62 117 PRO A C 1
ATOM 908 O O . PRO A 1 117 ? -9.768 -9.231 5.533 1.00 98.62 117 PRO A O 1
ATOM 911 N N . GLY A 1 118 ? -9.639 -7.231 4.517 1.00 98.50 118 GLY A N 1
ATOM 912 C CA . GLY A 1 118 ? -8.468 -6.724 5.240 1.00 98.50 118 GLY A CA 1
ATOM 913 C C . GLY A 1 118 ? -7.119 -6.976 4.548 1.00 98.50 118 GLY A C 1
ATOM 914 O O . GLY A 1 118 ? -6.088 -6.486 5.025 1.00 98.50 118 GLY A O 1
ATOM 915 N N . ASP A 1 119 ? -7.091 -7.704 3.430 1.00 98.50 119 ASP A N 1
ATOM 916 C CA . ASP A 1 119 ? -5.888 -7.845 2.609 1.00 98.50 119 ASP A CA 1
ATOM 917 C C . ASP A 1 119 ? -5.523 -6.534 1.906 1.00 98.50 119 ASP A C 1
ATOM 919 O O . ASP A 1 119 ? -6.390 -5.772 1.471 1.00 98.50 119 ASP A O 1
ATOM 923 N N . LEU A 1 120 ? -4.219 -6.277 1.781 1.00 98.44 120 LEU A N 1
ATOM 924 C CA . LEU A 1 120 ? -3.699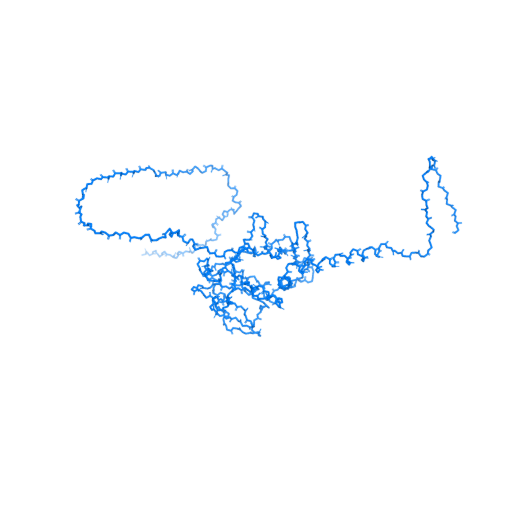 -5.183 0.967 1.00 98.44 120 LEU A CA 1
ATOM 925 C C . LEU A 1 120 ? -3.435 -5.663 -0.444 1.00 98.44 120 LEU A C 1
ATOM 927 O O . LEU A 1 120 ? -2.783 -6.689 -0.648 1.00 98.44 120 LEU A O 1
ATOM 931 N N . LEU A 1 121 ? -3.874 -4.859 -1.400 1.00 97.25 121 LEU A N 1
ATOM 932 C CA . LEU A 1 121 ? -3.640 -5.068 -2.815 1.00 97.25 121 LEU A CA 1
ATOM 933 C C . LEU A 1 121 ? -2.701 -4.004 -3.349 1.00 97.25 121 LEU A C 1
ATOM 935 O O . LEU A 1 121 ? -2.832 -2.829 -3.012 1.00 97.25 121 LEU A O 1
ATOM 939 N N . GLU A 1 122 ? -1.807 -4.426 -4.231 1.00 95.44 122 GLU A N 1
ATOM 940 C CA . GLU A 1 122 ? -1.102 -3.542 -5.145 1.00 95.44 122 GLU A CA 1
ATOM 941 C C . GLU A 1 122 ? -1.577 -3.834 -6.571 1.00 95.44 122 GLU A C 1
ATOM 943 O O . GLU A 1 122 ? -1.510 -4.974 -7.037 1.00 95.44 122 GLU A O 1
ATOM 948 N N . LEU A 1 123 ? -2.073 -2.800 -7.244 1.00 94.69 123 LEU A N 1
ATOM 949 C CA . LEU A 1 123 ? -2.552 -2.817 -8.621 1.00 94.69 123 LEU A CA 1
ATOM 950 C C . LEU A 1 123 ? -1.514 -2.134 -9.517 1.00 94.69 123 LEU A C 1
ATOM 952 O O . LEU A 1 123 ? -1.018 -1.047 -9.206 1.00 94.69 123 LEU A O 1
ATOM 956 N N . LEU A 1 124 ? -1.178 -2.785 -10.627 1.00 91.50 124 LEU A N 1
ATOM 957 C CA . LEU A 1 124 ? -0.056 -2.439 -11.495 1.00 91.50 124 LEU A CA 1
ATOM 958 C C . LEU A 1 124 ? -0.551 -2.177 -12.912 1.00 91.50 124 LEU A C 1
ATOM 960 O O . LEU A 1 124 ? -1.131 -3.060 -13.542 1.00 91.50 124 LEU A O 1
ATOM 964 N N . TYR A 1 125 ? -0.279 -0.981 -13.427 1.00 86.19 125 TYR A N 1
ATOM 965 C CA . TYR A 1 125 ? -0.671 -0.608 -14.780 1.00 86.19 125 TYR A CA 1
ATOM 966 C C . TYR A 1 125 ? 0.231 -1.267 -15.831 1.00 86.19 125 TYR A C 1
ATOM 968 O O . TYR A 1 125 ? 1.441 -1.041 -15.826 1.00 86.19 125 TYR A O 1
ATOM 976 N N . LEU A 1 126 ? -0.359 -2.054 -16.739 1.00 80.00 126 LEU A N 1
ATOM 977 C CA . LEU A 1 126 ? 0.345 -2.713 -17.856 1.00 80.00 126 LEU A CA 1
ATOM 978 C C . LEU A 1 126 ? 0.009 -2.109 -19.230 1.00 80.00 126 LEU A C 1
ATOM 980 O O . LEU A 1 126 ? 0.257 -2.740 -20.257 1.00 80.00 126 LEU A O 1
ATOM 984 N N . GLY A 1 127 ? -0.600 -0.923 -19.267 1.00 72.88 127 GLY A N 1
ATOM 985 C CA . GLY A 1 127 ? -0.999 -0.300 -20.526 1.00 72.88 127 GLY A CA 1
ATOM 986 C C . GLY A 1 127 ? 0.174 0.202 -21.384 1.00 72.88 127 GLY A C 1
ATOM 987 O O . GLY A 1 127 ? 1.341 0.015 -21.029 1.00 72.88 127 GLY A O 1
ATOM 988 N N . PRO A 1 128 ? -0.132 0.825 -22.536 1.00 69.00 128 PRO A N 1
ATOM 989 C CA . PRO A 1 128 ? 0.855 1.204 -23.546 1.00 69.00 128 PRO A CA 1
ATOM 990 C C . PRO A 1 128 ? 1.980 2.083 -22.984 1.00 69.00 128 PRO A C 1
ATOM 992 O O . PRO A 1 128 ? 1.749 2.953 -22.148 1.00 69.00 128 PRO A O 1
ATOM 995 N N . SER A 1 129 ? 3.202 1.883 -23.482 1.00 64.25 129 SER A N 1
ATOM 996 C CA . SER A 1 129 ? 4.427 2.511 -22.965 1.00 64.25 129 SER A CA 1
ATOM 997 C C . SER A 1 129 ? 4.645 3.970 -23.385 1.00 64.25 129 SER A C 1
ATOM 999 O O . SER A 1 129 ? 5.729 4.505 -23.154 1.00 64.25 129 SER A O 1
ATOM 1001 N N . ASP A 1 130 ? 3.670 4.605 -24.038 1.00 72.12 130 ASP A N 1
ATOM 1002 C CA . ASP A 1 130 ? 3.821 5.954 -24.609 1.00 72.12 130 ASP A CA 1
ATOM 1003 C C . ASP A 1 130 ? 4.043 7.026 -23.529 1.00 72.12 130 ASP A C 1
ATOM 1005 O O . ASP A 1 130 ? 4.624 8.086 -23.782 1.00 72.12 130 ASP A O 1
ATOM 1009 N N . HIS A 1 131 ? 3.642 6.724 -22.293 1.00 68.00 131 HIS A N 1
ATOM 1010 C CA . HIS A 1 131 ? 3.909 7.524 -21.107 1.00 68.00 131 HIS A CA 1
ATOM 1011 C C . HIS A 1 131 ? 4.475 6.646 -19.982 1.00 68.00 131 HIS A C 1
ATOM 1013 O O . HIS A 1 131 ? 4.216 5.441 -19.952 1.00 68.00 131 HIS A O 1
ATOM 1019 N N . PRO A 1 132 ? 5.247 7.223 -19.038 1.00 70.62 132 PRO A N 1
ATOM 1020 C CA . PRO A 1 132 ? 5.666 6.496 -17.847 1.00 70.62 132 PRO A CA 1
ATOM 1021 C C . PRO A 1 132 ? 4.433 5.933 -17.128 1.00 70.62 132 PRO A C 1
ATOM 1023 O O . PRO A 1 132 ? 3.454 6.671 -16.964 1.00 70.62 132 PRO A O 1
ATOM 1026 N N . PRO A 1 133 ? 4.455 4.661 -16.698 1.00 78.50 133 PRO A N 1
ATOM 1027 C CA . PRO A 1 133 ? 3.326 4.097 -15.983 1.00 78.50 133 PRO A CA 1
ATOM 1028 C C . PRO A 1 133 ? 3.100 4.878 -14.680 1.00 78.50 133 PRO A C 1
ATOM 1030 O O . PRO A 1 133 ? 4.063 5.342 -14.054 1.00 78.50 133 PRO A O 1
ATOM 1033 N N . PRO A 1 134 ? 1.842 5.024 -14.235 1.00 85.50 134 PRO A N 1
ATOM 1034 C CA . PRO A 1 134 ? 1.583 5.561 -12.912 1.00 85.50 134 PRO A CA 1
ATOM 1035 C C . PRO A 1 134 ? 2.251 4.672 -11.847 1.00 85.50 134 PRO A C 1
ATOM 1037 O O . PRO A 1 134 ? 2.404 3.463 -12.052 1.00 85.50 134 PRO A O 1
ATOM 1040 N N . PRO A 1 135 ? 2.640 5.240 -10.692 1.00 87.31 135 PRO A N 1
ATOM 1041 C CA . PRO A 1 135 ? 3.156 4.443 -9.589 1.00 87.31 135 PRO A CA 1
ATOM 1042 C C . PRO A 1 135 ? 2.118 3.397 -9.152 1.00 87.31 135 PRO A C 1
ATOM 1044 O O . PRO A 1 135 ? 0.919 3.694 -9.195 1.00 87.31 135 PRO A O 1
ATOM 1047 N N . PRO A 1 136 ? 2.554 2.218 -8.667 1.00 91.50 136 PRO A N 1
ATOM 1048 C CA . PRO A 1 136 ? 1.650 1.168 -8.219 1.00 91.50 136 PRO A CA 1
ATOM 1049 C C . PRO A 1 136 ? 0.594 1.693 -7.244 1.00 91.50 136 PRO A C 1
ATOM 1051 O O . PRO A 1 136 ? 0.882 2.472 -6.318 1.00 91.50 136 PRO A O 1
ATOM 1054 N N . HIS A 1 137 ? -0.650 1.283 -7.466 1.00 95.31 137 HIS A N 1
ATOM 1055 C CA . HIS A 1 137 ? -1.795 1.776 -6.716 1.00 95.31 137 HIS A CA 1
ATOM 1056 C C . HIS A 1 137 ? -2.176 0.794 -5.614 1.00 95.31 137 HIS A C 1
ATOM 1058 O O . HIS A 1 137 ? -2.336 -0.392 -5.877 1.00 95.31 137 HIS A O 1
ATOM 1064 N N . TRP A 1 138 ? -2.319 1.274 -4.380 1.00 97.88 138 TRP A N 1
ATOM 1065 C CA . TRP A 1 138 ? -2.599 0.420 -3.228 1.00 97.88 138 TRP A CA 1
ATOM 1066 C C . TRP A 1 138 ? -4.048 0.542 -2.758 1.00 97.88 138 TRP A C 1
ATOM 1068 O O . TRP A 1 138 ? -4.661 1.609 -2.843 1.00 97.88 138 TRP A O 1
ATOM 1078 N N . ALA A 1 139 ? -4.596 -0.553 -2.243 1.00 98.44 139 ALA A N 1
ATOM 1079 C CA . ALA A 1 139 ? -5.964 -0.600 -1.744 1.00 98.44 139 ALA A CA 1
ATOM 1080 C C . ALA A 1 139 ? -6.137 -1.633 -0.625 1.00 98.44 139 ALA A C 1
ATOM 1082 O O . ALA A 1 139 ? -5.337 -2.559 -0.492 1.00 98.44 139 ALA A O 1
ATOM 1083 N N . VAL A 1 140 ? -7.207 -1.483 0.153 1.00 98.81 140 VAL A N 1
ATOM 1084 C CA . VAL A 1 140 ? -7.686 -2.483 1.113 1.00 98.81 140 VAL A CA 1
ATOM 1085 C C . VAL A 1 140 ? -8.840 -3.245 0.470 1.00 98.81 140 VAL A C 1
ATOM 1087 O O . VAL A 1 140 ? -9.826 -2.633 0.064 1.00 98.81 140 VAL A O 1
ATOM 1090 N N . TYR A 1 141 ? -8.743 -4.569 0.382 1.00 98.69 141 TYR A N 1
ATOM 1091 C CA . TYR A 1 141 ? -9.860 -5.407 -0.049 1.00 98.69 141 TYR A CA 1
ATOM 1092 C C . TYR A 1 141 ? -10.880 -5.542 1.082 1.00 98.69 141 TYR A C 1
ATOM 1094 O O . TYR A 1 141 ? -10.517 -5.895 2.203 1.00 98.69 141 TYR A O 1
ATOM 1102 N N . VAL A 1 142 ? -12.158 -5.279 0.800 1.00 98.38 142 VAL A N 1
ATOM 1103 C CA . VAL A 1 142 ? -13.233 -5.319 1.813 1.00 98.38 142 VAL A CA 1
ATOM 1104 C C . VAL A 1 142 ? -14.246 -6.443 1.584 1.00 98.38 142 VAL A C 1
ATOM 1106 O O . VAL A 1 142 ? -15.190 -6.586 2.354 1.00 98.38 142 VAL A O 1
ATOM 1109 N N . GLY A 1 143 ? -14.013 -7.294 0.580 1.00 97.19 143 GLY A N 1
ATOM 1110 C CA . GLY A 1 143 ? -14.880 -8.424 0.238 1.00 97.19 143 GLY A CA 1
ATOM 1111 C C . GLY A 1 143 ? -15.730 -8.174 -1.006 1.00 97.19 143 GLY A C 1
ATOM 1112 O O . GLY A 1 143 ? -15.858 -7.046 -1.473 1.00 97.19 143 GLY A O 1
ATOM 1113 N N . SER A 1 144 ? -16.295 -9.248 -1.561 1.00 95.88 144 SER A N 1
ATOM 1114 C CA . SER A 1 144 ? -17.236 -9.201 -2.694 1.00 95.88 144 SER A CA 1
ATOM 1115 C C . SER A 1 144 ? -16.736 -8.427 -3.923 1.00 95.88 144 SER A C 1
ATOM 1117 O O . SER A 1 144 ? -17.520 -7.779 -4.607 1.00 95.88 144 SER A O 1
ATOM 1119 N N . GLY A 1 145 ? -15.429 -8.463 -4.205 1.00 95.62 145 GLY A N 1
ATOM 1120 C CA . GLY A 1 145 ? -14.856 -7.707 -5.323 1.00 95.62 145 GLY A CA 1
ATOM 1121 C C . GLY A 1 145 ? -14.768 -6.194 -5.089 1.00 95.62 145 GLY A C 1
ATOM 1122 O O . GLY A 1 145 ? -14.498 -5.468 -6.038 1.00 95.62 145 GLY A O 1
ATOM 1123 N N . GLN A 1 146 ? -14.963 -5.711 -3.860 1.00 98.12 146 GLN A N 1
ATOM 1124 C CA . GLN A 1 146 ? -14.877 -4.294 -3.508 1.00 98.12 146 GLN A CA 1
ATOM 1125 C C . GLN A 1 146 ? -13.547 -3.958 -2.833 1.00 98.12 146 GLN A C 1
ATOM 1127 O O . GLN A 1 146 ? -12.986 -4.749 -2.064 1.00 98.12 146 GLN A O 1
ATOM 1132 N N . ILE A 1 147 ? -13.071 -2.741 -3.085 1.00 98.56 147 ILE A N 1
ATOM 1133 C CA . ILE A 1 147 ? -11.880 -2.182 -2.450 1.00 98.56 147 ILE A CA 1
ATOM 1134 C C . ILE A 1 147 ? -12.162 -0.804 -1.865 1.00 98.56 147 ILE A C 1
ATOM 1136 O O . ILE A 1 147 ? -13.020 -0.079 -2.360 1.00 98.56 147 ILE A O 1
ATOM 1140 N N . ILE A 1 148 ? -11.388 -0.423 -0.852 1.00 98.81 148 ILE A N 1
ATOM 1141 C CA . ILE A 1 148 ? -11.301 0.953 -0.362 1.00 98.81 148 ILE A CA 1
ATOM 1142 C C . ILE A 1 148 ? -9.883 1.466 -0.590 1.00 98.81 148 ILE A C 1
ATOM 1144 O O . ILE A 1 148 ? -8.897 0.801 -0.265 1.00 98.81 148 ILE A O 1
ATOM 1148 N N . HIS A 1 149 ? -9.772 2.658 -1.164 1.00 98.31 149 HIS A N 1
ATOM 1149 C CA . HIS A 1 149 ? -8.501 3.254 -1.558 1.00 98.31 149 HIS A CA 1
ATOM 1150 C C .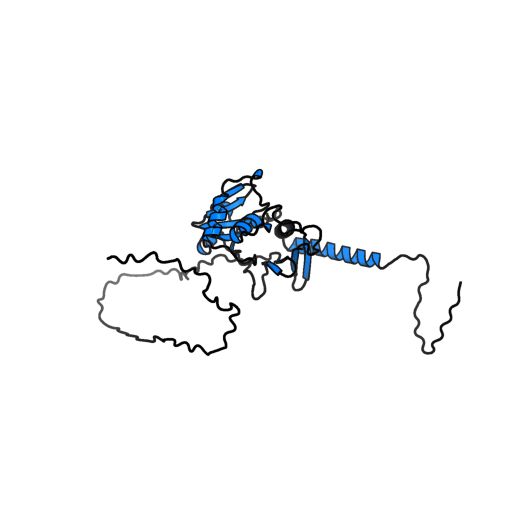 HIS A 1 149 ? -8.554 4.781 -1.502 1.00 98.31 149 HIS A C 1
ATOM 1152 O O . HIS A 1 149 ? -9.617 5.390 -1.627 1.00 98.31 149 HIS A O 1
ATOM 1158 N N . LEU A 1 150 ? -7.379 5.393 -1.344 1.00 97.94 150 LEU A N 1
ATOM 1159 C CA . LEU A 1 150 ? -7.183 6.819 -1.577 1.00 97.94 150 LEU A CA 1
ATOM 1160 C C . LEU A 1 150 ? -6.898 7.038 -3.064 1.00 97.94 150 LEU A C 1
ATOM 1162 O O . LEU A 1 150 ? -5.826 6.670 -3.544 1.00 97.94 150 LEU A O 1
ATOM 1166 N N . HIS A 1 151 ? -7.831 7.644 -3.787 1.00 95.62 151 HIS A N 1
ATOM 1167 C CA . HIS A 1 151 ? -7.720 7.895 -5.219 1.00 95.62 151 HIS A CA 1
ATOM 1168 C C . HIS A 1 151 ? -8.147 9.324 -5.543 1.00 95.62 151 HIS A C 1
ATOM 1170 O O . HIS A 1 151 ? -9.207 9.772 -5.118 1.00 95.62 151 HIS A O 1
ATOM 1176 N N . GLN A 1 152 ? -7.290 10.050 -6.270 1.00 93.62 152 GLN A N 1
ATOM 1177 C CA . GLN A 1 152 ? -7.539 11.436 -6.695 1.00 93.62 152 GLN A CA 1
ATOM 1178 C C . GLN A 1 152 ? -7.963 12.372 -5.542 1.00 93.62 152 GLN A C 1
ATOM 1180 O O . GLN A 1 152 ? -8.846 13.209 -5.698 1.00 93.62 152 GLN A O 1
ATOM 1185 N N . GLY A 1 153 ? -7.334 12.223 -4.370 1.00 95.44 153 GLY A N 1
ATOM 1186 C CA . GLY A 1 153 ? -7.624 13.059 -3.199 1.00 95.44 153 GLY A CA 1
ATOM 1187 C C . GLY A 1 153 ? -8.939 12.723 -2.494 1.00 95.44 153 GLY A C 1
ATOM 1188 O O . GLY A 1 153 ? -9.439 13.542 -1.735 1.00 95.44 153 GLY A O 1
ATOM 1189 N N . GLN A 1 154 ? -9.511 11.541 -2.726 1.00 97.75 154 GLN A N 1
ATOM 1190 C CA . GLN A 1 154 ? -10.694 11.067 -2.018 1.00 97.75 154 GLN A CA 1
ATOM 1191 C C . GLN A 1 154 ? -10.490 9.635 -1.522 1.00 97.75 154 GLN A C 1
ATOM 1193 O O . GLN A 1 154 ? -9.930 8.801 -2.234 1.00 97.75 154 GLN A O 1
ATOM 1198 N N . ILE A 1 155 ? -10.986 9.331 -0.324 1.00 98.56 155 ILE A N 1
ATOM 1199 C CA . ILE A 1 155 ? -11.119 7.947 0.144 1.00 98.56 155 ILE A CA 1
ATOM 1200 C C . ILE A 1 155 ? -12.485 7.428 -0.300 1.00 98.56 155 ILE A C 1
ATOM 1202 O O . ILE A 1 155 ? -13.526 7.971 0.073 1.00 98.56 155 ILE A O 1
ATOM 1206 N N . ARG A 1 156 ? -12.486 6.393 -1.133 1.00 98.00 156 ARG A N 1
ATOM 1207 C CA . ARG A 1 156 ? -13.692 5.881 -1.797 1.00 98.00 156 ARG A CA 1
ATOM 1208 C C . ARG A 1 156 ? -13.706 4.361 -1.834 1.00 98.00 156 ARG A C 1
ATOM 1210 O O . ARG A 1 156 ? -12.667 3.723 -1.661 1.00 98.00 156 ARG A O 1
ATOM 1217 N N . GLN A 1 157 ? -14.905 3.815 -2.013 1.00 98.50 157 GLN A N 1
ATOM 1218 C CA . GLN A 1 157 ? -15.133 2.395 -2.218 1.00 98.50 157 GLN A CA 1
ATOM 1219 C C . GLN A 1 157 ? -15.515 2.173 -3.674 1.00 98.50 157 GLN A C 1
ATOM 1221 O O . GLN A 1 157 ? -16.596 2.586 -4.086 1.00 98.50 157 GLN A O 1
ATOM 1226 N N . ASP A 1 158 ? -14.661 1.465 -4.397 1.00 97.94 158 ASP A N 1
ATOM 1227 C CA . ASP A 1 158 ? -14.843 1.194 -5.818 1.00 97.94 158 ASP A CA 1
ATOM 1228 C C . ASP A 1 158 ? -14.848 -0.326 -6.058 1.00 97.94 158 ASP A C 1
ATOM 1230 O O . ASP A 1 158 ? -14.391 -1.126 -5.229 1.00 97.94 158 ASP A O 1
ATOM 1234 N N . SER A 1 159 ? -15.397 -0.736 -7.202 1.00 97.06 159 SER A N 1
ATOM 1235 C CA . SER A 1 159 ? -15.265 -2.107 -7.693 1.00 97.06 159 SER A CA 1
ATOM 1236 C C . SER A 1 159 ? -13.805 -2.377 -8.060 1.00 97.06 159 SER A C 1
ATOM 1238 O O . SER A 1 159 ? -13.179 -1.594 -8.777 1.00 97.06 159 SER A O 1
ATOM 1240 N N . LEU A 1 160 ? -13.259 -3.513 -7.620 1.00 95.62 160 LEU A N 1
ATOM 1241 C CA . LEU A 1 160 ? -11.906 -3.94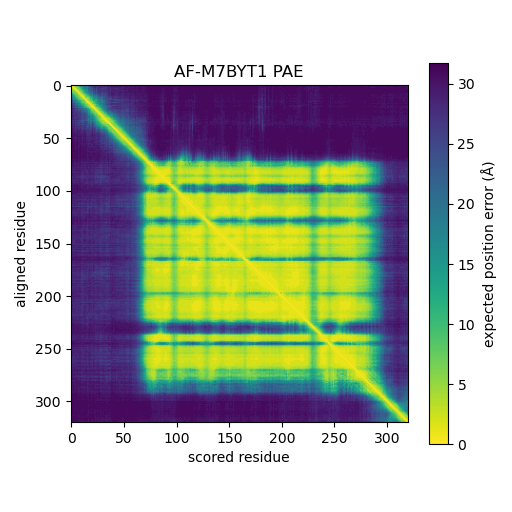7 -7.977 1.00 95.62 160 LEU A CA 1
ATOM 1242 C C . LEU A 1 160 ? -11.735 -4.058 -9.500 1.00 95.62 160 LEU A C 1
ATOM 1244 O O . LEU A 1 160 ? -10.659 -3.777 -10.020 1.00 95.62 160 LEU A O 1
ATOM 1248 N N . TYR A 1 161 ? -12.795 -4.429 -10.221 1.00 92.62 161 TYR A N 1
ATOM 1249 C CA . TYR A 1 161 ? -12.777 -4.558 -11.677 1.00 92.62 161 TYR A CA 1
ATOM 1250 C C . TYR A 1 161 ? -12.693 -3.198 -12.377 1.00 92.62 161 TYR A C 1
ATOM 1252 O O . TYR A 1 161 ? -11.969 -3.059 -13.362 1.00 92.62 161 TYR A O 1
ATOM 1260 N N . GLU A 1 162 ? -13.390 -2.193 -11.848 1.00 90.75 162 GLU A N 1
ATOM 1261 C CA . GLU A 1 162 ? -13.393 -0.831 -12.391 1.00 90.75 162 GLU A CA 1
ATOM 1262 C C . GLU A 1 162 ? -12.094 -0.101 -12.053 1.00 90.75 162 GLU A C 1
ATOM 1264 O O . GLU A 1 162 ? -11.438 0.432 -12.944 1.00 90.75 162 GLU A O 1
ATOM 1269 N N . ALA A 1 163 ? -11.667 -0.150 -10.789 1.00 88.31 163 ALA A N 1
ATOM 1270 C CA . ALA A 1 163 ? -10.400 0.432 -10.352 1.00 88.31 163 ALA A CA 1
ATOM 1271 C C . ALA A 1 163 ? -9.187 -0.282 -10.974 1.00 88.31 163 ALA A C 1
ATOM 1273 O O . ALA A 1 163 ? -8.129 0.317 -11.170 1.00 88.31 163 ALA A O 1
ATOM 1274 N N . GLY A 1 164 ? -9.338 -1.571 -11.286 1.00 80.81 164 GLY A N 1
ATOM 1275 C CA . GLY A 1 164 ? -8.336 -2.379 -11.957 1.00 80.81 164 GLY A CA 1
ATOM 1276 C C . GLY A 1 164 ? -8.284 -2.173 -13.471 1.00 80.81 164 GLY A C 1
ATOM 1277 O O . GLY A 1 164 ? -7.211 -2.343 -14.022 1.00 80.81 164 GLY A O 1
ATOM 1278 N N . ALA A 1 165 ? -9.374 -1.817 -14.158 1.00 72.81 165 ALA A N 1
ATOM 1279 C CA . ALA A 1 165 ? -9.431 -1.459 -15.590 1.00 72.81 165 ALA A CA 1
ATOM 1280 C C . ALA A 1 165 ? -8.478 -2.237 -16.543 1.00 72.81 165 ALA A C 1
ATOM 1282 O O . ALA A 1 165 ? -7.769 -1.638 -17.350 1.00 72.81 165 ALA A O 1
ATOM 1283 N N . GLY A 1 166 ? -8.438 -3.574 -16.459 1.00 65.00 166 GLY A N 1
ATOM 1284 C CA . GLY A 1 166 ? -7.592 -4.419 -17.329 1.00 65.00 166 GLY A CA 1
ATOM 1285 C C . GLY A 1 166 ? -6.140 -4.608 -16.864 1.00 65.00 166 GLY A C 1
ATOM 1286 O O . GLY A 1 166 ? -5.332 -5.201 -17.574 1.00 65.00 166 GLY A O 1
ATOM 1287 N N . ASN A 1 167 ? -5.817 -4.137 -15.664 1.00 84.81 167 ASN A N 1
ATOM 1288 C CA . ASN A 1 167 ? -4.514 -4.290 -15.034 1.00 84.81 167 ASN A CA 1
ATOM 1289 C C . ASN A 1 167 ? -4.344 -5.656 -14.354 1.00 84.81 167 ASN A C 1
ATOM 1291 O O . ASN A 1 167 ? -5.247 -6.498 -14.302 1.00 84.81 167 ASN A O 1
ATOM 1295 N N . VAL A 1 168 ? -3.152 -5.856 -13.801 1.00 92.12 168 VAL A N 1
ATOM 1296 C CA . VAL A 1 168 ? -2.831 -6.968 -12.904 1.00 92.12 168 VAL A CA 1
ATOM 1297 C C . VAL A 1 168 ? -2.653 -6.447 -11.485 1.00 92.12 168 VAL A C 1
ATOM 1299 O O . VAL A 1 168 ? -2.453 -5.253 -11.262 1.00 92.12 168 VAL A O 1
ATOM 1302 N N . GLY A 1 169 ? -2.696 -7.341 -10.510 1.00 94.19 169 GLY A N 1
ATOM 1303 C CA . GLY A 1 169 ? -2.359 -6.992 -9.140 1.00 94.19 169 GLY A CA 1
ATOM 1304 C C . GLY A 1 169 ? -1.895 -8.185 -8.330 1.00 94.19 169 GLY A C 1
ATOM 1305 O O . GLY A 1 169 ? -1.769 -9.301 -8.840 1.00 94.19 169 GLY A O 1
ATOM 1306 N N . ARG A 1 170 ? -1.617 -7.936 -7.056 1.00 94.38 170 ARG A N 1
ATOM 1307 C CA . ARG A 1 170 ? -1.168 -8.950 -6.098 1.00 94.38 170 ARG A CA 1
ATOM 1308 C C . ARG A 1 170 ? -1.517 -8.559 -4.671 1.00 94.38 170 ARG A C 1
ATOM 1310 O O . ARG A 1 170 ? -1.689 -7.380 -4.365 1.00 94.38 170 ARG A O 1
ATOM 1317 N N . VAL A 1 171 ? -1.574 -9.561 -3.799 1.00 95.62 171 VAL A N 1
ATOM 1318 C CA . VAL A 1 171 ? -1.706 -9.366 -2.352 1.00 95.62 171 VAL A CA 1
ATOM 1319 C C . VAL A 1 171 ? -0.330 -9.034 -1.768 1.00 95.62 171 VAL A C 1
ATOM 1321 O O . VAL A 1 171 ? 0.618 -9.797 -1.936 1.00 95.62 171 VAL A O 1
ATOM 1324 N N . VAL A 1 172 ? -0.216 -7.907 -1.061 1.00 95.69 172 VAL A N 1
ATOM 1325 C CA . VAL A 1 172 ? 1.062 -7.350 -0.557 1.00 95.69 172 VAL A CA 1
ATOM 1326 C C . VAL A 1 172 ? 1.139 -7.284 0.971 1.00 95.69 172 VAL A C 1
ATOM 1328 O O . VAL A 1 172 ? 1.887 -6.505 1.561 1.00 95.69 172 VAL A O 1
ATOM 1331 N N . ASN A 1 173 ? 0.374 -8.147 1.637 1.00 95.75 173 ASN A N 1
ATOM 1332 C CA . ASN A 1 173 ? 0.233 -8.217 3.093 1.00 95.75 173 ASN A CA 1
ATOM 1333 C C . ASN A 1 173 ? 1.541 -8.288 3.893 1.00 95.75 173 ASN A C 1
ATOM 1335 O O . ASN A 1 173 ? 1.568 -7.843 5.041 1.00 95.75 173 ASN A O 1
ATOM 1339 N N . SER A 1 174 ? 2.576 -8.908 3.323 1.00 92.81 174 SER A N 1
ATOM 1340 C CA . SER A 1 174 ? 3.843 -9.232 3.987 1.00 92.81 174 SER A CA 1
ATOM 1341 C C . SER A 1 174 ? 4.978 -8.261 3.666 1.00 92.81 174 SER A C 1
ATOM 1343 O O . SER A 1 174 ? 6.080 -8.414 4.191 1.00 92.81 174 SER A O 1
ATOM 1345 N N . TRP A 1 175 ? 4.741 -7.276 2.797 1.00 94.88 175 TRP A N 1
ATOM 1346 C CA . TRP A 1 175 ? 5.801 -6.376 2.354 1.00 94.88 175 TRP A CA 1
ATOM 1347 C C . TRP A 1 175 ? 6.281 -5.463 3.469 1.00 94.88 175 TRP A C 1
ATOM 1349 O O . TRP A 1 175 ? 7.487 -5.301 3.638 1.00 94.88 175 TRP A O 1
ATOM 1359 N N . TYR A 1 176 ? 5.357 -4.909 4.253 1.00 96.75 176 TYR A N 1
ATOM 1360 C CA . TYR A 1 176 ? 5.688 -4.224 5.496 1.00 96.75 176 TYR A CA 1
ATOM 1361 C C . TYR A 1 176 ? 5.817 -5.224 6.643 1.00 96.75 176 TYR A C 1
ATOM 1363 O O . TYR A 1 176 ? 4.992 -6.121 6.807 1.00 96.75 176 TYR A O 1
ATOM 1371 N N . ARG A 1 177 ? 6.841 -5.032 7.474 1.00 95.56 177 ARG A N 1
ATOM 1372 C CA . ARG A 1 177 ? 7.232 -5.946 8.560 1.00 95.56 177 ARG A CA 1
ATOM 1373 C C . ARG A 1 177 ? 6.711 -5.504 9.927 1.00 95.56 177 ARG A C 1
ATOM 1375 O O . ARG A 1 177 ? 7.305 -5.800 10.958 1.00 95.56 177 ARG A O 1
ATOM 1382 N N . TYR A 1 178 ? 5.598 -4.780 9.940 1.00 96.12 178 TYR A N 1
ATOM 1383 C CA . TYR A 1 178 ? 4.908 -4.415 11.171 1.00 96.12 178 TYR A CA 1
ATOM 1384 C C . TYR A 1 178 ? 3.907 -5.498 11.565 1.00 96.12 178 TYR A C 1
ATOM 1386 O O . TYR A 1 178 ? 3.384 -6.223 10.720 1.00 96.12 178 TYR A O 1
ATOM 1394 N N . ARG A 1 179 ? 3.596 -5.583 12.862 1.00 97.31 179 ARG A N 1
ATOM 1395 C CA . ARG A 1 179 ? 2.510 -6.441 13.343 1.00 97.31 179 ARG A CA 1
ATOM 1396 C C . ARG A 1 179 ? 1.180 -5.956 12.739 1.00 97.31 179 ARG A C 1
ATOM 1398 O O . ARG A 1 179 ? 0.825 -4.801 12.983 1.00 97.31 179 ARG A O 1
ATOM 1405 N N . PRO A 1 180 ? 0.459 -6.785 11.963 1.00 97.88 180 PRO A N 1
ATOM 1406 C CA . PRO A 1 180 ? -0.821 -6.390 11.392 1.00 97.88 180 PRO A CA 1
ATOM 1407 C C . PRO A 1 180 ? -1.909 -6.352 12.468 1.00 97.88 180 PRO A C 1
ATOM 1409 O O . PRO A 1 180 ? -1.870 -7.108 13.444 1.00 97.88 180 PRO A O 1
ATOM 1412 N N . LEU A 1 181 ? -2.891 -5.480 12.265 1.00 98.62 181 LEU A N 1
ATOM 1413 C CA . LEU A 1 181 ? -4.161 -5.506 12.978 1.00 98.62 181 LEU A CA 1
ATOM 1414 C C . LEU A 1 181 ? -4.997 -6.706 12.508 1.00 98.62 181 LEU A C 1
ATOM 1416 O O . LEU A 1 181 ? -4.762 -7.271 11.436 1.00 98.62 181 LEU A O 1
ATOM 1420 N N . VAL A 1 182 ? -5.987 -7.094 13.312 1.00 98.25 182 VAL A N 1
ATOM 1421 C CA . VAL A 1 182 ? -6.968 -8.110 12.906 1.00 98.25 182 VAL A CA 1
ATOM 1422 C C . VAL A 1 182 ? -7.789 -7.611 11.716 1.00 98.25 182 VAL A C 1
ATOM 1424 O O . VAL A 1 182 ? -8.063 -6.415 11.618 1.00 98.25 182 VAL A O 1
ATOM 1427 N N . ALA A 1 183 ? -8.187 -8.522 10.824 1.00 98.38 183 ALA A N 1
ATOM 1428 C CA . ALA A 1 183 ? -8.852 -8.201 9.557 1.00 98.38 183 ALA A CA 1
ATOM 1429 C C . ALA A 1 183 ? -10.057 -7.256 9.720 1.00 98.38 183 ALA A C 1
ATOM 1431 O O . ALA A 1 183 ? -10.180 -6.280 8.984 1.00 98.38 183 ALA A O 1
ATOM 1432 N N . GLU A 1 184 ? -10.890 -7.497 10.733 1.00 98.50 184 GLU A N 1
ATOM 1433 C CA . GLU A 1 184 ? -12.057 -6.668 11.059 1.00 98.50 184 GLU A CA 1
ATOM 1434 C C . GLU A 1 184 ? -11.677 -5.210 11.331 1.00 98.50 184 GLU A C 1
ATOM 1436 O O . GLU A 1 184 ? -12.299 -4.298 10.794 1.00 98.50 184 GLU A O 1
ATOM 1441 N N . LEU A 1 185 ? -10.605 -4.980 12.095 1.00 98.75 185 LEU A N 1
ATOM 1442 C CA . LEU A 1 185 ? -10.133 -3.634 12.405 1.00 98.75 185 LEU A CA 1
ATOM 1443 C C . LEU A 1 185 ? -9.505 -2.957 11.180 1.00 98.75 185 LEU A C 1
ATOM 1445 O O . LEU A 1 185 ? -9.637 -1.747 11.021 1.00 98.75 185 LEU A O 1
ATOM 1449 N N . VAL A 1 186 ? -8.865 -3.718 10.284 1.00 98.88 186 VAL A N 1
ATOM 1450 C CA . VAL A 1 186 ? -8.361 -3.179 9.007 1.00 98.88 186 VAL A CA 1
ATOM 1451 C C . VAL A 1 186 ? -9.512 -2.665 8.146 1.00 98.88 186 VAL A C 1
ATOM 1453 O O . VAL A 1 186 ? -9.449 -1.545 7.637 1.00 98.88 186 VAL A O 1
ATOM 1456 N N . VAL A 1 187 ? -10.577 -3.460 8.016 1.00 98.81 187 VAL A N 1
ATOM 1457 C CA . VAL A 1 187 ? -11.783 -3.073 7.273 1.00 98.81 187 VAL A CA 1
ATOM 1458 C C . VAL A 1 187 ? -12.478 -1.895 7.956 1.00 98.81 187 VAL A C 1
ATOM 1460 O O . VAL A 1 187 ? -12.819 -0.928 7.282 1.00 98.81 187 VAL A O 1
ATOM 1463 N N . GLN A 1 188 ? -12.616 -1.908 9.285 1.00 98.69 188 GLN A N 1
ATOM 1464 C CA . GLN A 1 188 ? -13.196 -0.797 10.043 1.00 98.69 188 GLN A CA 1
ATOM 1465 C C . GLN A 1 188 ? -12.410 0.507 9.846 1.00 98.69 188 GLN A C 1
ATOM 1467 O O . GLN A 1 188 ? -13.016 1.554 9.620 1.00 98.69 188 GLN A O 1
ATOM 1472 N N . ASN A 1 189 ? -11.075 0.449 9.882 1.00 98.56 189 ASN A N 1
ATOM 1473 C CA . ASN A 1 189 ? -10.217 1.602 9.615 1.00 98.56 189 ASN A CA 1
ATOM 1474 C C . ASN A 1 189 ? -10.462 2.168 8.213 1.00 98.56 189 ASN A C 1
ATOM 1476 O O . ASN A 1 189 ? -10.591 3.383 8.066 1.00 98.56 189 ASN A O 1
ATOM 1480 N N . ALA A 1 190 ? -10.556 1.306 7.199 1.00 98.69 190 ALA A N 1
ATOM 1481 C CA . ALA A 1 190 ? -10.804 1.729 5.826 1.00 98.69 190 ALA A CA 1
ATOM 1482 C C . ALA A 1 190 ? -12.211 2.335 5.658 1.00 98.69 190 ALA A C 1
ATOM 1484 O O . ALA A 1 190 ? -12.348 3.447 5.147 1.00 98.69 190 ALA A O 1
ATOM 1485 N N . CYS A 1 191 ? -13.248 1.649 6.148 1.00 98.56 191 CYS A N 1
ATOM 1486 C CA . CYS A 1 191 ? -14.640 2.094 6.066 1.00 98.56 191 CYS A CA 1
ATOM 1487 C C . CYS A 1 191 ? -14.886 3.407 6.819 1.00 98.56 191 CYS A C 1
ATOM 1489 O O . CYS A 1 191 ? -15.607 4.270 6.327 1.00 98.56 191 CYS A O 1
ATOM 1491 N N . GLY A 1 192 ? -14.262 3.586 7.988 1.00 98.31 192 GLY A N 1
ATOM 1492 C CA . GLY A 1 192 ? -14.445 4.771 8.831 1.00 98.31 192 GLY A CA 1
ATOM 1493 C C . GLY A 1 192 ? -13.949 6.084 8.218 1.00 98.31 192 GLY A C 1
ATOM 1494 O O . GLY A 1 192 ? -14.247 7.142 8.760 1.00 98.31 192 GLY A O 1
ATOM 1495 N N . HIS A 1 193 ? -13.213 6.028 7.103 1.00 98.31 193 HIS A N 1
ATOM 1496 C CA . HIS A 1 193 ? -12.680 7.204 6.408 1.00 98.31 193 HIS A CA 1
ATOM 1497 C C . HIS A 1 193 ? -13.290 7.407 5.014 1.00 98.31 193 HIS A C 1
ATOM 1499 O O . HIS A 1 193 ? -12.830 8.268 4.266 1.00 98.31 193 HIS A O 1
ATOM 1505 N N . LEU A 1 194 ? -14.311 6.629 4.638 1.00 98.25 194 LEU A N 1
ATOM 1506 C CA . LEU A 1 194 ? -14.991 6.801 3.357 1.00 98.25 194 LEU A CA 1
ATOM 1507 C C . LEU A 1 194 ? -15.586 8.205 3.224 1.00 98.25 194 LEU A C 1
ATOM 1509 O O . LEU A 1 194 ? -16.229 8.721 4.132 1.00 98.25 194 LEU A O 1
ATOM 1513 N N . GLY A 1 195 ? -15.399 8.801 2.050 1.00 97.44 195 GLY A N 1
ATOM 1514 C CA . GLY A 1 195 ? -15.959 10.100 1.702 1.00 97.44 195 GLY A CA 1
ATOM 1515 C C . GLY A 1 195 ? -15.059 11.291 2.014 1.00 97.44 195 GLY A C 1
ATOM 1516 O O . GLY A 1 195 ? -15.280 12.328 1.389 1.00 97.44 195 GLY A O 1
ATOM 1517 N N . LEU A 1 196 ? -14.038 11.137 2.871 1.00 97.88 196 LEU A N 1
ATOM 1518 C CA . LEU A 1 196 ? -13.068 12.202 3.153 1.00 97.88 196 LEU A CA 1
ATOM 1519 C C . LEU A 1 196 ? -12.378 12.668 1.869 1.00 97.88 196 LEU A C 1
ATOM 1521 O O . LEU A 1 196 ? -12.066 11.849 0.991 1.00 97.88 196 LEU A O 1
ATOM 1525 N N . LYS A 1 197 ? -12.136 13.978 1.775 1.00 96.19 197 LYS A N 1
ATOM 1526 C CA . LYS A 1 197 ? -11.506 14.637 0.620 1.00 96.19 197 LYS A CA 1
ATOM 1527 C C . LYS A 1 197 ? -10.227 15.370 1.013 1.00 96.19 197 LYS A C 1
ATOM 1529 O O . LYS A 1 197 ? -9.936 15.519 2.188 1.00 96.19 197 LYS A O 1
ATOM 1534 N N . SER A 1 198 ? -9.447 15.775 0.012 1.00 90.81 198 SER A N 1
ATOM 1535 C CA . SER A 1 198 ? -8.089 16.334 0.078 1.00 90.81 198 SER A CA 1
ATOM 1536 C C . SER A 1 198 ? -7.684 17.032 1.383 1.00 90.81 198 SER A C 1
ATOM 1538 O O . SER A 1 198 ? -6.657 16.682 1.951 1.00 90.81 198 SER A O 1
ATOM 1540 N N . ASP A 1 199 ? -8.457 18.009 1.850 1.00 91.00 199 ASP A N 1
ATOM 1541 C CA . ASP A 1 199 ? -8.187 18.821 3.042 1.00 91.00 199 ASP A CA 1
ATOM 1542 C C . ASP A 1 199 ? -8.385 18.077 4.374 1.00 91.00 199 ASP A C 1
ATOM 1544 O O . ASP A 1 199 ? -7.748 18.403 5.373 1.00 91.00 199 ASP A O 1
ATOM 1548 N N . GLU A 1 200 ? -9.210 17.037 4.382 1.00 92.69 200 GLU A N 1
ATOM 1549 C CA . GLU A 1 200 ? -9.494 16.176 5.534 1.00 92.69 200 GLU A CA 1
ATOM 1550 C C . GLU A 1 200 ? -8.535 14.971 5.615 1.00 92.69 200 GLU A C 1
ATOM 1552 O O . GLU A 1 200 ? -8.498 14.243 6.612 1.00 92.69 200 GLU A O 1
ATOM 1557 N N . ILE A 1 201 ? -7.760 14.726 4.554 1.00 95.06 201 ILE A N 1
ATOM 1558 C CA . ILE A 1 201 ? -6.921 13.538 4.397 1.00 95.06 201 ILE A CA 1
ATOM 1559 C C . ILE A 1 201 ? -5.500 13.812 4.895 1.00 95.06 201 ILE A C 1
ATOM 1561 O O . ILE A 1 201 ? -4.789 14.681 4.403 1.00 95.06 201 ILE A O 1
ATOM 1565 N N . CYS A 1 202 ? -5.033 12.971 5.818 1.00 95.56 202 CYS A N 1
ATOM 1566 C CA . CYS A 1 202 ? -3.668 13.025 6.348 1.00 95.56 202 CYS A CA 1
ATOM 1567 C C . CYS A 1 202 ? -2.704 12.020 5.693 1.00 95.56 202 CYS A C 1
ATOM 1569 O O . CYS A 1 202 ? -1.597 11.837 6.185 1.00 95.56 202 CYS A O 1
ATOM 1571 N N . TRP A 1 203 ? -3.085 11.353 4.600 1.00 97.12 203 TRP A N 1
ATOM 1572 C CA . TRP A 1 203 ? -2.205 10.461 3.832 1.00 97.12 203 TRP A CA 1
ATOM 1573 C C . TRP A 1 203 ? -1.919 11.055 2.458 1.00 97.12 203 TRP A C 1
ATOM 1575 O O . TRP A 1 203 ? -2.832 11.455 1.746 1.00 97.12 203 TRP A O 1
ATOM 1585 N N . THR A 1 204 ? -0.655 11.069 2.046 1.00 94.69 204 THR A N 1
ATOM 1586 C CA . THR A 1 204 ? -0.255 11.701 0.777 1.00 94.69 204 THR A CA 1
ATOM 1587 C C . THR A 1 204 ? -0.365 10.784 -0.437 1.00 94.69 204 THR A C 1
ATOM 1589 O O . THR A 1 204 ? -0.217 11.232 -1.571 1.00 94.69 204 THR A O 1
ATOM 1592 N N . ASN A 1 205 ? -0.589 9.486 -0.227 1.00 96.56 205 ASN A N 1
ATOM 1593 C CA . ASN A 1 205 ? -0.659 8.490 -1.289 1.00 96.56 205 ASN A CA 1
ATOM 1594 C C . ASN A 1 205 ? -1.417 7.230 -0.832 1.00 96.56 205 ASN A C 1
ATOM 1596 O O . ASN A 1 205 ? -1.639 7.013 0.362 1.00 96.56 205 ASN A O 1
ATOM 1600 N N . SER A 1 206 ? -1.802 6.391 -1.797 1.00 97.69 206 SER A N 1
ATOM 1601 C CA . SER A 1 206 ? -2.607 5.192 -1.549 1.00 97.69 206 SER A CA 1
ATOM 1602 C C . SER A 1 206 ? -1.899 4.117 -0.726 1.00 97.69 206 SER A C 1
ATOM 1604 O O . SER A 1 206 ? -2.547 3.444 0.073 1.00 97.69 206 SER A O 1
ATOM 1606 N N . GLU A 1 207 ? -0.577 3.992 -0.857 1.00 98.12 207 GLU A N 1
ATOM 1607 C CA . GLU A 1 207 ? 0.237 3.038 -0.093 1.00 98.12 207 GLU A CA 1
ATOM 1608 C C . GLU A 1 207 ? 0.260 3.398 1.391 1.00 98.12 207 GLU A C 1
ATOM 1610 O O . GLU A 1 207 ? -0.044 2.549 2.226 1.00 98.12 207 GLU A O 1
ATOM 1615 N N . SER A 1 208 ? 0.499 4.669 1.722 1.00 98.25 208 SER A N 1
ATOM 1616 C CA . SER A 1 208 ? 0.438 5.170 3.097 1.00 98.25 208 SER A CA 1
ATOM 1617 C C . SER A 1 208 ? -0.936 4.940 3.740 1.00 98.25 208 SER A C 1
ATOM 1619 O O . SER A 1 208 ? -1.005 4.488 4.882 1.00 98.25 208 SER A O 1
ATOM 1621 N N . PHE A 1 209 ? -2.032 5.204 3.021 1.00 98.69 209 PHE A N 1
ATOM 1622 C CA . PHE A 1 209 ? -3.388 4.969 3.533 1.00 98.69 209 PHE A CA 1
ATOM 1623 C C . PHE A 1 209 ? -3.663 3.478 3.790 1.00 98.69 209 PHE A C 1
ATOM 1625 O O . PHE A 1 209 ? -4.083 3.099 4.886 1.00 98.69 209 PHE A O 1
ATOM 1632 N N . ALA A 1 210 ? -3.390 2.619 2.805 1.00 98.75 210 ALA A N 1
ATOM 1633 C CA . ALA A 1 210 ? -3.635 1.184 2.910 1.00 98.75 210 ALA A CA 1
ATOM 1634 C C . ALA A 1 210 ? -2.767 0.538 4.007 1.00 98.75 210 ALA A C 1
ATOM 1636 O O . ALA A 1 210 ? -3.263 -0.226 4.839 1.00 98.75 210 ALA A O 1
ATOM 1637 N N . ALA A 1 211 ? -1.484 0.902 4.070 1.00 98.69 211 ALA A N 1
ATOM 1638 C CA . ALA A 1 211 ? -0.579 0.436 5.112 1.00 98.69 211 ALA A CA 1
ATOM 1639 C C . ALA A 1 211 ? -1.010 0.932 6.503 1.00 98.69 211 ALA A C 1
ATOM 1641 O O . ALA A 1 211 ? -1.011 0.153 7.458 1.00 98.69 211 ALA A O 1
ATOM 1642 N N . TRP A 1 212 ? -1.463 2.184 6.634 1.00 98.62 212 TRP A N 1
ATOM 1643 C CA . TRP A 1 212 ? -2.027 2.669 7.894 1.00 98.62 212 TRP A CA 1
ATOM 1644 C C . TRP A 1 212 ? -3.245 1.853 8.331 1.00 98.62 212 TRP A C 1
ATOM 1646 O O . TRP A 1 212 ? -3.301 1.449 9.492 1.00 98.62 212 TRP A O 1
ATOM 1656 N N . CYS A 1 213 ? -4.175 1.550 7.419 1.00 98.75 213 CYS A N 1
ATOM 1657 C CA . CYS A 1 213 ? -5.348 0.736 7.744 1.00 98.75 213 CYS A CA 1
ATOM 1658 C C . CYS A 1 213 ? -4.941 -0.624 8.323 1.00 98.75 213 CYS A C 1
ATOM 1660 O O . CYS A 1 213 ? -5.544 -1.074 9.298 1.00 98.75 213 CYS A O 1
ATOM 1662 N N . ARG A 1 214 ? -3.897 -1.255 7.763 1.00 98.69 214 ARG A N 1
ATOM 1663 C CA . ARG A 1 214 ? -3.426 -2.579 8.192 1.00 98.69 214 ARG A CA 1
ATOM 1664 C C . ARG A 1 214 ? -2.585 -2.578 9.462 1.00 98.69 214 ARG A C 1
ATOM 1666 O O . ARG A 1 214 ? -2.657 -3.541 10.219 1.00 98.69 214 ARG A O 1
ATOM 1673 N N . PHE A 1 215 ? -1.765 -1.556 9.686 1.00 98.50 215 PHE A N 1
ATOM 1674 C CA . PHE A 1 215 ? -0.745 -1.576 10.745 1.00 98.50 215 PHE A CA 1
ATOM 1675 C C . PHE A 1 215 ? -0.975 -0.546 11.859 1.00 98.50 215 PHE A C 1
ATOM 1677 O O . PHE A 1 215 ? -0.321 -0.620 12.896 1.00 98.50 215 PHE A O 1
ATOM 1684 N N . GLY A 1 216 ? -1.857 0.438 11.660 1.00 97.44 216 GLY A N 1
ATOM 1685 C CA . GLY A 1 216 ? -2.191 1.473 12.648 1.00 97.44 216 GLY A CA 1
ATOM 1686 C C . GLY A 1 216 ? -1.039 2.417 13.022 1.00 97.44 216 GLY A C 1
ATOM 1687 O O . GLY A 1 216 ? -1.150 3.177 13.982 1.00 97.44 216 GLY A O 1
ATOM 1688 N N . LYS A 1 217 ? 0.083 2.374 12.294 1.00 96.00 217 LYS A N 1
ATOM 1689 C CA . LYS A 1 217 ? 1.297 3.150 12.587 1.00 96.00 217 LYS A CA 1
ATOM 1690 C C . LYS A 1 217 ? 1.130 4.614 12.192 1.00 96.00 217 LYS A C 1
ATOM 1692 O O . LYS A 1 217 ? 0.832 4.914 11.039 1.00 96.00 217 LYS A O 1
ATOM 1697 N N . ARG A 1 218 ? 1.341 5.533 13.136 1.00 94.81 218 ARG A N 1
ATOM 1698 C CA . ARG A 1 218 ? 1.165 6.980 12.919 1.00 94.81 218 ARG A CA 1
ATOM 1699 C C . ARG A 1 218 ? 2.115 7.549 11.866 1.00 94.81 218 ARG A C 1
ATOM 1701 O O . ARG A 1 218 ? 1.754 8.513 11.213 1.00 94.81 218 ARG A O 1
ATOM 1708 N N . GLU A 1 219 ? 3.267 6.922 11.667 1.00 94.56 219 GLU A N 1
ATOM 1709 C CA . GLU A 1 219 ? 4.314 7.297 10.713 1.00 94.56 219 GLU A CA 1
ATOM 1710 C C . GLU A 1 219 ? 3.840 7.249 9.248 1.00 94.56 219 GLU A C 1
ATOM 1712 O O . GLU A 1 219 ? 4.429 7.887 8.384 1.00 94.56 219 GLU A O 1
ATOM 1717 N N . PHE A 1 220 ? 2.748 6.532 8.953 1.00 96.81 220 PHE A N 1
ATOM 1718 C CA . PHE A 1 220 ? 2.121 6.565 7.628 1.00 96.81 220 PHE A CA 1
ATOM 1719 C C . PHE A 1 220 ? 1.294 7.833 7.369 1.00 96.81 220 PHE A C 1
ATOM 1721 O O . PHE A 1 220 ? 0.965 8.109 6.216 1.00 96.81 220 PHE A O 1
ATOM 1728 N N . LYS A 1 221 ? 0.928 8.585 8.413 1.00 95.81 221 LYS A N 1
ATOM 1729 C CA . LYS A 1 221 ? 0.227 9.868 8.291 1.00 95.81 221 LYS A CA 1
ATOM 1730 C C . LYS A 1 221 ? 1.246 10.992 8.101 1.00 95.81 221 LYS A C 1
ATOM 1732 O O . LYS A 1 221 ? 2.280 11.008 8.768 1.00 95.81 221 LYS A O 1
ATOM 1737 N N . ALA A 1 222 ? 0.923 11.955 7.247 1.00 91.81 222 ALA A N 1
ATOM 1738 C CA . ALA A 1 222 ? 1.680 13.184 7.062 1.00 91.81 222 ALA A CA 1
ATOM 1739 C C . ALA A 1 222 ? 1.850 13.908 8.405 1.00 91.81 222 ALA A C 1
ATOM 1741 O O . ALA A 1 222 ? 0.885 14.083 9.154 1.00 91.81 222 ALA A O 1
ATOM 1742 N N . GLY A 1 223 ? 3.090 14.271 8.740 1.00 86.88 223 GLY A N 1
ATOM 1743 C CA . GLY A 1 223 ? 3.428 14.877 10.037 1.00 86.88 223 GLY A CA 1
ATOM 1744 C C . GLY A 1 223 ? 3.214 13.960 11.250 1.00 86.88 223 GLY A C 1
ATOM 1745 O O . GLY A 1 223 ? 3.233 14.418 12.391 1.00 86.88 223 GLY A O 1
ATOM 1746 N N . GLY A 1 224 ? 2.991 12.661 11.033 1.00 86.19 224 GLY A N 1
ATOM 1747 C CA . GLY A 1 224 ? 2.734 11.699 12.096 1.00 86.19 224 GLY A CA 1
ATOM 1748 C C . GLY A 1 224 ? 3.963 11.360 12.938 1.00 86.19 224 GLY A C 1
ATOM 1749 O O . GLY A 1 224 ? 3.802 10.846 14.043 1.00 86.19 224 GLY A O 1
ATOM 1750 N N . GLU A 1 225 ? 5.171 11.650 12.463 1.00 85.25 225 GLU A N 1
ATOM 1751 C CA . GLU A 1 225 ? 6.416 11.371 13.177 1.00 85.25 225 GLU A CA 1
ATOM 1752 C C . GLU A 1 225 ? 6.740 12.455 14.206 1.00 85.25 225 GLU A C 1
ATOM 1754 O O . GLU A 1 225 ? 6.671 13.653 13.935 1.00 85.25 225 GLU A O 1
ATOM 1759 N N . LEU A 1 226 ? 7.092 12.028 15.419 1.00 71.94 226 LEU A N 1
ATOM 1760 C CA . LEU A 1 226 ? 7.517 12.945 16.468 1.00 71.94 226 LEU A CA 1
ATOM 1761 C C . LEU A 1 226 ? 8.958 13.375 16.193 1.00 71.94 226 LEU A C 1
ATOM 1763 O O . LEU A 1 226 ? 9.856 12.534 16.137 1.00 71.94 226 LEU A O 1
ATOM 1767 N N . GLN A 1 227 ? 9.196 14.681 16.089 1.00 65.00 227 GLN A N 1
ATOM 1768 C CA . GLN A 1 227 ? 10.554 15.202 16.205 1.00 65.00 227 GLN A CA 1
ATOM 1769 C C . GLN A 1 227 ? 11.040 14.907 17.625 1.00 65.00 227 GLN A C 1
ATOM 1771 O O . GLN A 1 227 ? 10.403 15.309 18.602 1.00 65.00 227 GLN A O 1
ATOM 1776 N N . ALA A 1 228 ? 12.137 14.158 17.747 1.00 56.53 228 ALA A N 1
ATOM 1777 C CA . ALA A 1 228 ? 12.765 13.932 19.040 1.00 56.53 228 ALA A CA 1
ATOM 1778 C C . ALA A 1 228 ? 13.055 15.294 19.688 1.00 56.53 228 ALA A C 1
ATOM 1780 O O . ALA A 1 228 ? 13.609 16.186 19.040 1.00 56.53 228 ALA A O 1
ATOM 1781 N N . ALA A 1 229 ? 12.660 15.457 20.954 1.00 51.19 229 ALA A N 1
ATOM 1782 C CA . ALA A 1 229 ? 12.984 16.648 21.724 1.00 51.19 229 ALA A CA 1
ATOM 1783 C C . ALA A 1 229 ? 14.499 16.899 21.647 1.00 51.19 229 ALA A C 1
ATOM 1785 O O . ALA A 1 229 ? 15.294 15.962 21.787 1.00 51.19 229 ALA A O 1
ATOM 1786 N N . ALA A 1 230 ? 14.876 18.152 21.382 1.00 51.38 230 ALA A N 1
ATOM 1787 C CA . ALA A 1 230 ? 16.259 18.591 21.242 1.00 51.38 230 ALA A CA 1
ATOM 1788 C C . ALA A 1 230 ? 17.090 18.110 22.446 1.00 51.38 230 ALA A C 1
ATOM 1790 O O . ALA A 1 230 ? 16.974 18.653 23.540 1.00 51.38 230 ALA A O 1
ATOM 1791 N N . GLY A 1 231 ? 17.878 17.046 22.266 1.00 53.03 231 GLY A N 1
ATOM 1792 C CA . GLY A 1 231 ? 18.691 16.477 23.346 1.00 53.03 231 GLY A CA 1
ATOM 1793 C C . GLY A 1 231 ? 19.006 14.985 23.240 1.00 53.03 231 GLY A C 1
ATOM 1794 O O . GLY A 1 231 ? 19.992 14.549 23.822 1.00 53.03 231 GLY A O 1
ATOM 1795 N N . THR A 1 232 ? 18.249 14.193 22.470 1.00 54.69 232 THR A N 1
ATOM 1796 C CA . THR A 1 232 ? 18.584 12.773 22.232 1.00 54.69 232 THR A CA 1
ATOM 1797 C C . THR A 1 232 ? 18.924 12.538 20.759 1.00 54.69 232 THR A C 1
ATOM 1799 O O . THR A 1 232 ? 18.073 12.592 19.879 1.00 54.69 232 THR A O 1
ATOM 1802 N N . GLN A 1 233 ? 20.209 12.305 20.475 1.00 48.81 233 GLN A N 1
ATOM 1803 C CA . GLN A 1 233 ? 20.791 12.173 19.128 1.00 48.81 233 GLN A CA 1
ATOM 1804 C C . GLN A 1 233 ? 20.429 10.873 18.381 1.00 48.81 233 GLN A C 1
ATOM 1806 O O . GLN A 1 233 ? 21.152 10.457 17.482 1.00 48.81 233 GLN A O 1
ATOM 1811 N N . HIS A 1 234 ? 19.308 10.226 18.686 1.00 55.16 234 HIS A N 1
ATOM 1812 C CA . HIS A 1 234 ? 18.768 9.190 17.805 1.00 55.16 234 HIS A CA 1
ATOM 1813 C C . HIS A 1 234 ? 17.627 9.787 16.983 1.00 55.16 234 HIS A C 1
ATOM 1815 O O . HIS A 1 234 ? 16.462 9.437 17.157 1.00 55.16 234 HIS A O 1
ATOM 1821 N N . GLN A 1 235 ? 17.977 10.700 16.066 1.00 63.12 235 GLN A N 1
ATOM 1822 C CA . GLN A 1 235 ? 17.111 10.991 14.924 1.00 63.12 235 GLN A CA 1
ATOM 1823 C C . GLN A 1 235 ? 16.791 9.652 14.255 1.00 63.12 235 GLN A C 1
ATOM 1825 O O . GLN A 1 235 ? 17.699 8.933 13.834 1.00 63.12 235 GLN A O 1
ATOM 1830 N N . GLN A 1 236 ? 15.513 9.283 14.220 1.00 69.31 236 GLN A N 1
ATOM 1831 C CA . GLN A 1 236 ? 15.069 8.071 13.544 1.00 69.31 236 GLN A CA 1
ATOM 1832 C C . GLN A 1 236 ? 15.347 8.244 12.053 1.00 69.31 236 GLN A C 1
ATOM 1834 O O . GLN A 1 236 ? 14.662 8.981 11.357 1.00 69.31 236 GLN A O 1
ATOM 1839 N N . GLN A 1 237 ? 16.418 7.612 11.585 1.00 88.44 237 GLN A N 1
ATOM 1840 C CA . GLN A 1 237 ? 16.815 7.657 10.187 1.00 88.44 237 GLN A CA 1
ATOM 1841 C C . GLN A 1 237 ? 16.244 6.452 9.456 1.00 88.44 237 GLN A C 1
ATOM 1843 O O . GLN A 1 237 ? 16.368 5.306 9.909 1.00 88.44 237 GLN A O 1
ATOM 1848 N N . TYR A 1 238 ? 15.657 6.730 8.301 1.00 95.06 238 TYR A N 1
ATOM 1849 C CA . TYR A 1 238 ? 15.166 5.728 7.379 1.00 95.06 238 TYR A CA 1
ATOM 1850 C C . TYR A 1 238 ? 16.161 5.517 6.245 1.00 95.06 238 TYR A C 1
ATOM 1852 O O . TYR A 1 238 ? 16.830 6.450 5.801 1.00 95.06 238 TYR A O 1
ATOM 1860 N N . TYR A 1 239 ? 16.246 4.283 5.763 1.00 96.44 239 TYR A N 1
ATOM 1861 C CA . TYR A 1 239 ? 17.146 3.898 4.683 1.00 96.44 239 TYR A CA 1
ATOM 1862 C C . TYR A 1 239 ? 16.368 3.120 3.632 1.00 96.44 239 TYR A C 1
ATOM 1864 O O . TYR A 1 239 ? 15.740 2.115 3.962 1.00 96.44 239 TYR A O 1
ATOM 1872 N N . LEU A 1 240 ? 16.441 3.541 2.373 1.00 97.19 240 LEU A N 1
ATOM 1873 C CA . LEU A 1 240 ? 15.927 2.787 1.233 1.00 97.19 240 LEU A CA 1
ATOM 1874 C C . LEU A 1 240 ? 17.096 2.142 0.496 1.00 97.19 240 LEU A C 1
ATOM 1876 O O . LEU A 1 240 ? 17.967 2.843 -0.011 1.00 97.19 240 LEU A O 1
ATOM 1880 N N . LYS A 1 241 ? 17.098 0.814 0.412 1.00 95.50 241 LYS A N 1
ATOM 1881 C CA . LYS A 1 241 ? 18.006 0.039 -0.435 1.00 95.50 241 LYS A CA 1
ATOM 1882 C C . LYS A 1 241 ? 17.303 -0.301 -1.744 1.00 95.50 241 LYS A C 1
ATOM 1884 O O . LYS A 1 241 ? 16.274 -0.974 -1.720 1.00 95.50 241 LYS A O 1
ATOM 1889 N N . ILE A 1 242 ? 17.865 0.152 -2.859 1.00 93.94 242 ILE A N 1
ATOM 1890 C CA . ILE A 1 242 ? 17.410 -0.107 -4.227 1.00 93.94 242 ILE A CA 1
ATOM 1891 C C . ILE A 1 242 ? 18.320 -1.180 -4.822 1.00 93.94 242 ILE A C 1
ATOM 1893 O O . ILE A 1 242 ? 19.525 -0.962 -4.967 1.00 93.94 242 ILE A O 1
ATOM 1897 N N . HIS A 1 243 ? 17.757 -2.333 -5.169 1.00 90.19 243 HIS A N 1
ATOM 1898 C CA . HIS A 1 243 ? 18.512 -3.463 -5.715 1.00 90.19 243 HIS A CA 1
ATOM 1899 C C . HIS A 1 243 ? 18.433 -3.442 -7.249 1.00 90.19 243 HIS A C 1
ATOM 1901 O O . HIS A 1 243 ? 17.349 -3.567 -7.823 1.00 90.19 243 HIS A O 1
ATOM 1907 N N . LEU A 1 244 ? 19.575 -3.238 -7.914 1.00 80.81 244 LEU A N 1
ATOM 1908 C CA . LEU A 1 244 ? 19.656 -2.952 -9.356 1.00 80.81 244 LEU A CA 1
ATOM 1909 C C . LEU A 1 244 ? 20.026 -4.181 -10.198 1.00 80.81 244 LEU A C 1
ATOM 1911 O O . LEU A 1 244 ? 19.427 -4.417 -11.247 1.00 80.81 244 LEU A O 1
ATOM 1915 N N . ALA A 1 245 ? 20.995 -4.961 -9.726 1.00 75.12 245 ALA A N 1
ATOM 1916 C CA . ALA A 1 245 ? 21.477 -6.210 -10.312 1.00 75.12 245 ALA A CA 1
ATOM 1917 C C . ALA A 1 245 ? 22.034 -7.097 -9.188 1.00 75.12 245 ALA A C 1
ATOM 1919 O O . ALA A 1 245 ? 22.189 -6.615 -8.062 1.00 75.12 245 ALA A O 1
ATOM 1920 N N . GLU A 1 246 ? 22.350 -8.362 -9.481 1.00 65.75 246 GLU A N 1
ATOM 1921 C CA . GLU A 1 246 ? 23.027 -9.262 -8.539 1.00 65.75 246 GLU A CA 1
ATOM 1922 C C . GLU A 1 246 ? 24.286 -8.555 -8.003 1.00 65.75 246 GLU A C 1
ATOM 1924 O O . GLU A 1 246 ? 25.253 -8.341 -8.729 1.00 65.75 246 GLU A O 1
ATOM 1929 N N . ASN A 1 247 ? 24.233 -8.125 -6.738 1.00 71.44 247 ASN A N 1
ATOM 1930 C CA . ASN A 1 247 ? 25.278 -7.422 -5.977 1.00 71.44 247 ASN A CA 1
ATOM 1931 C C . ASN A 1 247 ? 25.379 -5.888 -6.091 1.00 71.44 247 ASN A C 1
ATOM 1933 O O . ASN A 1 247 ? 26.191 -5.311 -5.367 1.00 71.44 247 ASN A O 1
ATOM 1937 N N . LYS A 1 248 ? 24.557 -5.190 -6.892 1.00 85.44 248 LYS A N 1
ATOM 1938 C CA . LYS A 1 248 ? 24.533 -3.709 -6.873 1.00 85.44 248 LYS A CA 1
ATOM 1939 C C . LYS A 1 248 ? 23.336 -3.181 -6.083 1.00 85.44 248 LYS A C 1
ATOM 1941 O O . LYS A 1 248 ? 22.191 -3.289 -6.528 1.00 85.44 248 LYS A O 1
ATOM 1946 N N . VAL A 1 249 ? 23.626 -2.560 -4.939 1.00 90.50 249 VAL A N 1
ATOM 1947 C CA . VAL A 1 249 ? 22.633 -1.942 -4.051 1.00 90.50 249 VAL A CA 1
ATOM 1948 C C . VAL A 1 249 ? 22.956 -0.466 -3.858 1.00 90.50 249 VAL A C 1
ATOM 1950 O O . VAL A 1 249 ? 24.022 -0.126 -3.352 1.00 90.50 249 VAL A O 1
ATOM 1953 N N . HIS A 1 250 ? 22.022 0.407 -4.221 1.00 92.12 250 HIS A N 1
ATOM 1954 C CA . HIS A 1 250 ? 22.108 1.837 -3.931 1.00 92.12 250 HIS A CA 1
ATOM 1955 C C . HIS A 1 250 ? 21.311 2.147 -2.657 1.00 92.12 250 HIS A C 1
ATOM 1957 O O . HIS A 1 250 ? 20.197 1.650 -2.503 1.00 92.12 250 HIS A O 1
ATOM 1963 N N . THR A 1 251 ? 21.872 2.926 -1.727 1.00 95.00 251 THR A N 1
ATOM 1964 C CA . THR A 1 251 ? 21.229 3.226 -0.435 1.00 95.00 251 THR A CA 1
ATOM 1965 C C . THR A 1 251 ? 21.005 4.723 -0.274 1.00 95.00 251 THR A C 1
ATOM 1967 O O . THR A 1 251 ? 21.960 5.490 -0.321 1.00 95.00 251 THR A O 1
ATOM 1970 N N . VAL A 1 252 ? 19.760 5.122 -0.012 1.00 95.38 252 VAL A N 1
ATOM 1971 C CA . VAL A 1 252 ? 19.357 6.522 0.200 1.00 95.38 252 VAL A CA 1
ATOM 1972 C C . VAL A 1 252 ? 18.838 6.700 1.627 1.00 95.38 252 VAL A C 1
ATOM 1974 O O . VAL A 1 252 ? 18.162 5.812 2.149 1.00 95.38 252 VAL A O 1
ATOM 1977 N N . ARG A 1 253 ? 19.165 7.827 2.269 1.00 95.19 253 ARG A N 1
ATOM 1978 C CA . ARG A 1 253 ? 18.764 8.152 3.650 1.00 95.19 253 ARG A CA 1
ATOM 1979 C C . ARG A 1 253 ? 17.628 9.171 3.658 1.00 95.19 253 ARG A C 1
ATOM 1981 O O . ARG A 1 253 ? 17.656 10.119 2.881 1.00 95.19 253 ARG A O 1
ATOM 1988 N N . PHE A 1 254 ? 16.688 9.006 4.582 1.00 94.06 254 PHE A N 1
ATOM 1989 C CA . PHE A 1 254 ? 15.547 9.900 4.773 1.00 94.06 254 PHE A CA 1
ATOM 1990 C C . PHE A 1 254 ? 15.339 10.195 6.256 1.00 94.06 254 PHE A C 1
ATOM 1992 O O . PHE A 1 254 ? 15.659 9.376 7.122 1.00 94.06 254 PHE A O 1
ATOM 1999 N N . HIS A 1 255 ? 14.772 11.364 6.535 1.00 90.69 255 HIS A N 1
ATOM 2000 C CA . HIS A 1 255 ? 14.405 11.786 7.887 1.00 90.69 255 HIS A CA 1
ATOM 2001 C C . HIS A 1 255 ? 12.984 11.369 8.263 1.00 90.69 255 HIS A C 1
ATOM 2003 O O . HIS A 1 255 ? 12.636 11.461 9.434 1.00 90.69 255 HIS A O 1
ATOM 2009 N N . SER A 1 256 ? 12.192 10.921 7.283 1.00 92.31 256 SER A N 1
ATOM 2010 C CA . SER A 1 256 ? 10.823 10.478 7.500 1.00 92.31 256 SER A CA 1
ATOM 2011 C C . SER A 1 256 ? 10.441 9.263 6.662 1.00 92.31 256 SER A C 1
ATOM 2013 O O . SER A 1 256 ? 10.974 9.050 5.564 1.00 92.31 256 SER A O 1
ATOM 2015 N N . LEU A 1 257 ? 9.491 8.470 7.168 1.00 95.25 257 LEU A N 1
ATOM 2016 C CA . LEU A 1 257 ? 8.883 7.378 6.407 1.00 95.25 257 LEU A CA 1
ATOM 2017 C C . LEU A 1 257 ? 8.129 7.908 5.181 1.00 95.25 257 LEU A C 1
ATOM 2019 O O . LEU A 1 257 ? 8.111 7.259 4.135 1.00 95.25 257 LEU A O 1
ATOM 2023 N N . GLU A 1 258 ? 7.534 9.094 5.298 1.00 94.62 258 GLU A N 1
ATOM 2024 C CA . GLU A 1 258 ? 6.804 9.739 4.211 1.00 94.62 258 GLU A CA 1
ATOM 2025 C C . GLU A 1 258 ? 7.708 10.004 3.000 1.00 94.62 258 GLU A C 1
ATOM 2027 O O . GLU A 1 258 ? 7.365 9.616 1.880 1.00 94.62 258 GLU A O 1
ATOM 2032 N N . ASP A 1 259 ? 8.878 10.609 3.220 1.00 94.75 259 ASP A N 1
ATOM 2033 C CA . ASP A 1 259 ? 9.828 10.905 2.145 1.00 94.75 259 ASP A CA 1
ATOM 2034 C C . ASP A 1 259 ? 10.376 9.621 1.515 1.00 94.75 259 ASP A C 1
ATOM 2036 O O . ASP A 1 259 ? 10.511 9.535 0.292 1.00 94.75 259 ASP A O 1
ATOM 2040 N N . LEU A 1 260 ? 10.621 8.591 2.332 1.00 96.88 260 LEU A N 1
ATOM 2041 C CA . LEU A 1 260 ? 11.055 7.285 1.844 1.00 96.88 260 LEU A CA 1
ATOM 2042 C C . LEU A 1 260 ? 10.010 6.656 0.913 1.00 96.88 260 LEU A C 1
ATOM 2044 O O . LEU A 1 260 ? 10.361 6.178 -0.169 1.00 96.88 260 LEU A O 1
ATOM 2048 N N . ILE A 1 261 ? 8.733 6.641 1.315 1.00 97.00 261 ILE A N 1
ATOM 2049 C CA . ILE A 1 261 ? 7.642 6.083 0.499 1.00 97.00 261 ILE A CA 1
ATOM 2050 C C . ILE A 1 261 ? 7.485 6.898 -0.785 1.00 97.00 261 ILE A C 1
ATOM 2052 O O . ILE A 1 261 ? 7.351 6.325 -1.868 1.00 97.00 261 ILE A O 1
ATOM 2056 N N . ARG A 1 262 ? 7.549 8.230 -0.692 1.00 95.69 262 ARG A N 1
ATOM 2057 C CA . ARG A 1 262 ? 7.463 9.128 -1.848 1.00 95.69 262 ARG A CA 1
ATOM 2058 C C . ARG A 1 262 ? 8.547 8.817 -2.879 1.00 95.69 262 ARG A C 1
ATOM 2060 O O . ARG A 1 262 ? 8.237 8.676 -4.063 1.00 95.69 262 ARG A O 1
ATOM 2067 N N . GLU A 1 263 ? 9.787 8.642 -2.431 1.00 95.25 263 GLU A N 1
ATOM 2068 C CA . GLU A 1 263 ? 10.906 8.332 -3.317 1.00 95.25 263 GLU A CA 1
ATOM 2069 C C . GLU A 1 263 ? 10.812 6.916 -3.898 1.00 95.25 263 GLU A C 1
ATOM 2071 O O . GLU A 1 263 ? 10.959 6.740 -5.108 1.00 95.25 263 GLU A O 1
ATOM 2076 N N . LYS A 1 264 ? 10.456 5.911 -3.085 1.00 95.12 264 LYS A N 1
ATOM 2077 C CA . LYS A 1 264 ? 10.179 4.548 -3.572 1.00 95.12 264 LYS A CA 1
ATOM 2078 C C . LYS A 1 264 ? 9.152 4.569 -4.709 1.00 95.12 264 LYS A C 1
ATOM 2080 O O . LYS A 1 264 ? 9.390 3.984 -5.763 1.00 95.12 264 LYS A O 1
ATOM 2085 N N . ARG A 1 265 ? 8.033 5.276 -4.529 1.00 93.62 265 ARG A N 1
ATOM 2086 C CA . ARG A 1 265 ? 6.965 5.380 -5.538 1.00 93.62 265 ARG A CA 1
ATOM 2087 C C . ARG A 1 265 ? 7.434 6.093 -6.808 1.00 93.62 265 ARG A C 1
ATOM 2089 O O . ARG A 1 265 ? 7.079 5.667 -7.906 1.00 93.62 265 ARG A O 1
ATOM 2096 N N . ARG A 1 266 ? 8.262 7.137 -6.683 1.00 92.38 266 ARG A N 1
ATOM 2097 C CA . ARG A 1 266 ? 8.886 7.824 -7.829 1.00 92.38 266 ARG A CA 1
ATOM 2098 C C . ARG A 1 266 ? 9.777 6.875 -8.640 1.00 92.38 266 ARG A C 1
ATOM 2100 O O . ARG A 1 266 ? 9.759 6.906 -9.872 1.00 92.38 266 ARG A O 1
ATOM 2107 N N . ILE A 1 267 ? 10.543 6.027 -7.955 1.00 91.44 267 ILE A N 1
ATOM 2108 C CA . ILE A 1 267 ? 11.414 5.023 -8.574 1.00 91.44 267 ILE A CA 1
ATOM 2109 C C . ILE A 1 267 ? 10.579 3.921 -9.244 1.00 91.44 267 ILE A C 1
ATOM 2111 O O . ILE A 1 267 ? 10.860 3.579 -10.392 1.00 91.44 267 ILE A O 1
ATOM 2115 N N . ASP A 1 268 ? 9.538 3.407 -8.577 1.00 88.06 268 ASP A N 1
ATOM 2116 C CA . ASP A 1 268 ? 8.610 2.420 -9.154 1.00 88.06 268 ASP A CA 1
ATOM 2117 C C . ASP A 1 268 ? 7.990 2.938 -10.472 1.00 88.06 268 ASP A C 1
ATOM 2119 O O . ASP A 1 268 ? 8.005 2.229 -11.476 1.00 88.06 268 ASP A O 1
ATOM 2123 N N . ALA A 1 269 ? 7.538 4.198 -10.511 1.00 86.56 269 ALA A N 1
ATOM 2124 C CA . ALA A 1 269 ? 6.969 4.823 -11.716 1.00 86.56 269 ALA A CA 1
ATOM 2125 C C . ALA A 1 269 ? 7.993 5.062 -12.843 1.00 86.56 269 ALA A C 1
ATOM 2127 O O . ALA A 1 269 ? 7.634 5.181 -14.013 1.00 86.56 269 ALA A O 1
ATOM 2128 N N . SER A 1 270 ? 9.285 5.146 -12.511 1.00 83.81 270 SER A N 1
ATOM 2129 C CA . SER A 1 270 ? 10.343 5.397 -13.498 1.00 83.81 270 SER A CA 1
ATOM 2130 C C . SER A 1 270 ? 10.707 4.144 -14.304 1.00 83.81 270 SER A C 1
ATOM 2132 O O . SER A 1 270 ? 11.261 4.266 -15.396 1.00 83.81 270 SER A O 1
ATOM 2134 N N . GLY A 1 271 ? 10.392 2.953 -13.785 1.00 78.62 271 GLY A N 1
ATOM 2135 C CA . GLY A 1 271 ? 10.745 1.668 -14.383 1.00 78.62 271 GLY A CA 1
ATOM 2136 C C . GLY A 1 271 ? 12.216 1.282 -14.172 1.00 78.62 271 GLY A C 1
ATOM 2137 O O . GLY A 1 271 ? 13.130 2.105 -14.245 1.00 78.62 271 GLY A O 1
ATOM 2138 N N . LYS A 1 272 ? 12.465 -0.014 -13.946 1.00 80.12 272 LYS A N 1
ATOM 2139 C CA . LYS A 1 272 ? 13.775 -0.552 -13.532 1.00 80.12 272 LYS A CA 1
ATOM 2140 C C . LYS A 1 272 ? 14.939 -0.138 -14.435 1.00 80.12 272 LYS A C 1
ATOM 2142 O O . LYS A 1 272 ? 15.989 0.267 -13.945 1.00 80.12 272 LYS A O 1
ATOM 2147 N N . LEU A 1 273 ? 14.761 -0.209 -15.757 1.00 76.00 273 LEU A N 1
ATOM 2148 C CA . LEU A 1 273 ? 15.833 0.095 -16.709 1.00 76.00 273 LEU A CA 1
ATOM 2149 C C . LEU A 1 273 ? 16.280 1.561 -16.634 1.00 76.00 273 LEU A C 1
ATOM 2151 O O . LEU A 1 273 ? 17.473 1.848 -16.720 1.00 76.00 273 LEU A O 1
ATOM 2155 N N . ARG A 1 274 ? 15.333 2.488 -16.465 1.00 78.62 274 ARG A N 1
ATOM 2156 C CA . ARG A 1 274 ? 15.636 3.914 -16.332 1.00 78.62 274 ARG A CA 1
ATOM 2157 C C . ARG A 1 274 ? 16.344 4.196 -15.014 1.00 78.62 274 ARG A C 1
ATOM 2159 O O . ARG A 1 274 ? 17.353 4.885 -15.008 1.00 78.62 274 ARG A O 1
ATOM 2166 N N . VAL A 1 275 ? 15.881 3.574 -13.932 1.00 79.38 275 VAL A N 1
ATOM 2167 C CA . VAL A 1 275 ? 16.499 3.685 -12.604 1.00 79.38 275 VAL A CA 1
ATOM 2168 C C . VAL A 1 275 ? 17.960 3.232 -12.631 1.00 79.38 275 VAL A C 1
ATOM 2170 O O . VAL A 1 275 ? 18.826 3.926 -12.106 1.00 79.38 275 VAL A O 1
ATOM 2173 N N . ILE A 1 276 ? 18.258 2.106 -13.290 1.00 79.62 276 ILE A N 1
ATOM 2174 C CA . ILE A 1 276 ? 19.637 1.620 -13.453 1.00 79.62 276 ILE A CA 1
ATOM 2175 C C . ILE A 1 276 ? 20.505 2.656 -14.182 1.00 79.62 276 ILE A C 1
ATOM 2177 O O . ILE A 1 276 ? 21.628 2.917 -13.751 1.00 79.62 276 ILE A O 1
ATOM 2181 N N . LYS A 1 277 ? 19.994 3.256 -15.266 1.00 79.94 277 LYS A N 1
ATOM 2182 C CA . LYS A 1 277 ? 20.718 4.276 -16.042 1.00 79.94 277 LYS A CA 1
ATOM 2183 C C . LYS A 1 277 ? 20.961 5.549 -15.229 1.00 79.94 277 LYS A C 1
ATOM 2185 O O . LYS A 1 277 ? 22.092 6.024 -15.190 1.00 79.94 277 LYS A O 1
ATOM 2190 N N . ASP A 1 278 ? 19.933 6.064 -14.562 1.00 80.19 278 ASP A N 1
ATOM 2191 C CA . ASP A 1 278 ? 20.012 7.310 -13.795 1.00 80.19 278 ASP A CA 1
ATOM 2192 C C . ASP A 1 278 ? 21.010 7.181 -12.630 1.00 80.19 278 ASP A C 1
ATOM 2194 O O . ASP A 1 278 ? 21.851 8.057 -12.431 1.00 80.19 278 ASP A O 1
ATOM 2198 N N . LEU A 1 279 ? 20.992 6.054 -11.909 1.00 81.12 279 LEU A N 1
ATOM 2199 C CA . LEU A 1 279 ? 21.910 5.814 -10.789 1.00 81.12 279 LEU A CA 1
ATOM 2200 C C . LEU A 1 279 ? 23.353 5.553 -11.240 1.00 81.12 279 LEU A C 1
ATOM 2202 O O . LEU A 1 279 ? 24.285 5.956 -10.552 1.00 81.12 279 LEU A O 1
ATOM 2206 N N . ALA A 1 280 ? 23.565 4.943 -12.411 1.00 76.69 280 ALA A N 1
ATOM 2207 C CA . ALA A 1 280 ? 24.910 4.793 -12.970 1.00 76.69 280 ALA A CA 1
ATOM 2208 C C . ALA A 1 280 ? 25.569 6.150 -13.293 1.00 76.69 280 ALA A C 1
ATOM 2210 O O . ALA A 1 280 ? 26.780 6.296 -13.137 1.00 76.69 280 ALA A O 1
ATOM 2211 N N . ILE A 1 281 ? 24.781 7.151 -13.707 1.00 73.44 281 ILE A N 1
ATOM 2212 C CA . ILE A 1 281 ? 25.275 8.513 -13.967 1.00 73.44 281 ILE A CA 1
ATOM 2213 C C . ILE A 1 281 ? 25.674 9.212 -12.661 1.00 73.44 281 ILE A C 1
ATOM 2215 O O . ILE A 1 281 ? 26.675 9.927 -12.637 1.00 73.44 281 ILE A O 1
ATOM 2219 N N . VAL A 1 282 ? 24.905 9.019 -11.584 1.00 69.75 282 VAL A N 1
ATOM 2220 C CA . VAL A 1 282 ? 25.210 9.600 -10.265 1.00 69.75 282 VAL A CA 1
ATOM 2221 C C . VAL A 1 282 ? 26.506 9.019 -9.703 1.00 69.75 282 VAL A C 1
ATOM 2223 O O . VAL A 1 282 ? 27.391 9.792 -9.344 1.00 69.75 282 VAL A O 1
ATOM 2226 N N . ASP A 1 283 ? 26.668 7.691 -9.727 1.00 67.62 283 ASP A N 1
ATOM 2227 C CA . ASP A 1 283 ? 27.900 7.032 -9.266 1.00 67.62 283 ASP A CA 1
ATOM 2228 C C . ASP A 1 283 ? 29.134 7.542 -10.038 1.00 67.62 283 ASP A C 1
ATOM 2230 O O . ASP A 1 283 ? 30.164 7.854 -9.443 1.00 67.62 283 ASP A O 1
ATOM 2234 N N . GLY A 1 284 ? 29.022 7.700 -11.364 1.00 61.72 284 GLY A N 1
ATOM 2235 C CA . GLY A 1 284 ? 30.111 8.223 -12.195 1.00 61.72 284 GLY A CA 1
ATOM 2236 C C . GLY A 1 284 ? 30.471 9.683 -11.896 1.00 61.72 284 GLY A C 1
ATOM 2237 O O . GLY A 1 284 ? 31.638 10.059 -11.997 1.00 61.72 284 GLY A O 1
ATOM 2238 N N . LYS A 1 285 ? 29.495 10.508 -11.493 1.00 63.06 285 LYS A N 1
ATOM 2239 C CA . LYS A 1 285 ? 29.744 11.889 -11.055 1.00 63.06 285 LYS A CA 1
ATOM 2240 C C . LYS A 1 285 ? 30.405 11.939 -9.682 1.00 63.06 285 LYS A C 1
ATOM 2242 O O . LYS A 1 285 ? 31.355 12.693 -9.526 1.00 63.06 285 LYS A O 1
ATOM 2247 N N . GLU A 1 286 ? 29.959 11.130 -8.721 1.00 60.91 286 GLU A N 1
ATOM 2248 C CA . GLU A 1 286 ? 30.601 11.058 -7.401 1.00 60.91 286 GLU A CA 1
ATOM 2249 C C . GLU A 1 286 ? 32.041 10.539 -7.489 1.00 60.91 286 GLU A C 1
ATOM 2251 O O . GLU A 1 286 ? 32.929 11.070 -6.822 1.00 60.91 286 GLU A O 1
ATOM 2256 N N . GLU A 1 287 ? 32.307 9.541 -8.337 1.00 59.00 287 GLU A N 1
ATOM 2257 C CA . GLU A 1 287 ? 33.675 9.088 -8.599 1.00 59.00 287 GLU A CA 1
ATOM 2258 C C . GLU A 1 287 ? 34.533 10.174 -9.252 1.00 59.00 287 GLU A C 1
ATOM 2260 O O . GLU A 1 287 ? 35.700 10.319 -8.888 1.00 59.00 287 GLU A O 1
ATOM 2265 N N . GLN A 1 288 ? 33.979 10.941 -10.192 1.00 51.94 288 GLN A N 1
ATOM 2266 C CA . GLN A 1 288 ? 34.697 12.035 -10.840 1.00 51.94 288 GLN A CA 1
ATOM 2267 C C . GLN A 1 288 ? 34.993 13.173 -9.851 1.00 51.94 288 GLN A C 1
ATOM 2269 O O . GLN A 1 288 ? 36.135 13.608 -9.764 1.00 51.94 288 GLN A O 1
ATOM 2274 N N . THR A 1 289 ? 34.023 13.574 -9.023 1.00 56.06 289 THR A N 1
ATOM 2275 C CA . THR A 1 289 ? 34.231 14.568 -7.958 1.00 56.06 289 THR A CA 1
ATOM 2276 C C . THR A 1 289 ? 35.282 14.104 -6.950 1.00 56.06 289 THR A C 1
ATOM 2278 O O . THR A 1 289 ? 36.159 14.883 -6.596 1.00 56.06 289 THR A O 1
ATOM 2281 N N . ARG A 1 290 ? 35.288 12.823 -6.552 1.00 56.22 290 ARG A N 1
ATOM 2282 C CA . ARG A 1 290 ? 36.350 12.276 -5.686 1.00 56.22 290 ARG A CA 1
ATOM 2283 C C . ARG A 1 290 ? 37.724 12.259 -6.362 1.00 56.22 290 ARG A C 1
ATOM 2285 O O . ARG A 1 290 ? 38.724 12.433 -5.676 1.00 56.22 290 ARG A O 1
ATOM 2292 N N . ARG A 1 291 ? 37.811 12.043 -7.679 1.00 55.94 291 ARG A N 1
ATOM 2293 C CA . ARG A 1 291 ? 39.086 12.132 -8.421 1.00 55.94 291 ARG A CA 1
ATOM 2294 C C . ARG A 1 291 ? 39.583 13.572 -8.523 1.00 55.94 291 ARG A C 1
ATOM 2296 O O . ARG A 1 291 ? 40.783 13.796 -8.387 1.00 55.94 291 ARG A O 1
ATOM 2303 N N . ASP A 1 292 ? 38.672 14.521 -8.707 1.00 56.12 292 ASP A N 1
ATOM 2304 C CA . ASP A 1 292 ? 38.994 15.944 -8.812 1.00 56.12 292 ASP A CA 1
ATOM 2305 C C . ASP A 1 292 ? 39.347 16.557 -7.437 1.00 56.12 292 ASP A C 1
ATOM 2307 O O . ASP A 1 292 ? 40.217 17.420 -7.362 1.00 56.12 292 ASP A O 1
ATOM 2311 N N . GLU A 1 293 ? 38.778 16.059 -6.330 1.00 54.16 293 GLU A N 1
ATOM 2312 C CA . GLU A 1 293 ? 39.150 16.461 -4.959 1.00 54.16 293 GLU A CA 1
ATOM 2313 C C . GLU A 1 293 ? 40.492 15.873 -4.474 1.00 54.16 293 GLU A C 1
ATOM 2315 O O . GLU A 1 293 ? 41.125 16.435 -3.581 1.00 54.16 293 GLU A O 1
ATOM 2320 N N . VAL A 1 294 ? 40.966 14.766 -5.060 1.00 52.12 294 VAL A N 1
ATOM 2321 C CA . VAL A 1 294 ? 42.266 14.147 -4.712 1.00 52.12 294 VAL A CA 1
ATOM 2322 C C . VAL A 1 294 ? 43.446 14.802 -5.451 1.00 52.12 294 VAL A C 1
ATOM 2324 O O . VAL A 1 294 ? 44.602 14.559 -5.104 1.00 52.12 294 VAL A O 1
ATOM 2327 N N . LEU A 1 295 ? 43.191 15.691 -6.416 1.00 48.47 295 LEU A N 1
ATOM 2328 C CA . LEU A 1 295 ? 44.222 16.506 -7.060 1.00 48.47 295 LEU A CA 1
ATOM 2329 C C . LEU A 1 295 ? 44.110 17.977 -6.630 1.00 48.47 295 LEU A C 1
ATOM 2331 O O . LEU A 1 295 ? 43.543 18.789 -7.364 1.00 48.47 295 LEU A O 1
ATOM 2335 N N . PRO A 1 296 ? 44.736 18.395 -5.513 1.00 42.62 296 PRO A N 1
ATOM 2336 C CA . PRO A 1 296 ? 45.124 19.786 -5.403 1.00 42.62 296 PRO A CA 1
ATOM 2337 C C . PRO A 1 296 ? 46.177 20.037 -6.487 1.00 42.62 296 PRO A C 1
ATOM 2339 O O . PRO A 1 296 ? 47.290 19.507 -6.444 1.00 42.62 296 PRO A O 1
ATOM 2342 N N . SER A 1 297 ? 45.811 20.831 -7.492 1.00 45.22 297 SER A N 1
ATOM 2343 C CA . SER A 1 297 ? 46.774 21.460 -8.388 1.00 45.22 297 SER A CA 1
ATOM 2344 C C . SER A 1 297 ? 47.677 22.357 -7.540 1.00 45.22 297 SER A C 1
ATOM 2346 O O . SER A 1 297 ? 47.356 23.510 -7.272 1.00 45.22 297 SER A O 1
ATOM 2348 N N . PHE A 1 298 ? 48.797 21.811 -7.072 1.00 42.50 298 PHE A N 1
ATOM 2349 C CA . PHE A 1 298 ? 49.952 22.616 -6.712 1.00 42.50 298 PHE A CA 1
ATOM 2350 C C . PHE A 1 298 ? 50.677 22.941 -8.021 1.00 42.50 298 PHE A C 1
ATOM 2352 O O . PHE A 1 298 ? 51.211 22.029 -8.664 1.00 42.50 298 PHE A O 1
ATOM 2359 N N . PRO A 1 299 ? 50.684 24.205 -8.478 1.00 44.06 299 PRO A N 1
ATOM 2360 C CA . PRO A 1 299 ? 51.486 24.574 -9.622 1.00 44.06 299 PRO A CA 1
ATOM 2361 C C . PRO A 1 299 ? 52.942 24.580 -9.163 1.00 44.06 299 PRO A C 1
ATOM 2363 O O . PRO A 1 299 ? 53.379 25.462 -8.431 1.00 44.06 299 PRO A O 1
ATOM 2366 N N . GLY A 1 300 ? 53.681 23.564 -9.596 1.00 48.25 300 GLY A N 1
ATOM 2367 C CA . GLY A 1 300 ? 55.124 23.487 -9.421 1.00 48.25 300 GLY A CA 1
ATOM 2368 C C . GLY A 1 300 ? 55.554 22.407 -8.442 1.00 48.25 300 GLY A C 1
ATOM 2369 O O . GLY A 1 300 ? 55.801 22.685 -7.281 1.00 48.25 300 GLY A O 1
ATOM 2370 N N . LEU A 1 301 ? 55.736 21.186 -8.943 1.00 37.81 301 LEU A N 1
ATOM 2371 C CA . LEU A 1 301 ? 56.982 20.455 -8.726 1.00 37.81 301 LEU A CA 1
ATOM 2372 C C . LEU A 1 301 ? 57.110 19.326 -9.757 1.00 37.81 301 LEU A C 1
ATOM 2374 O O . LEU A 1 301 ? 56.129 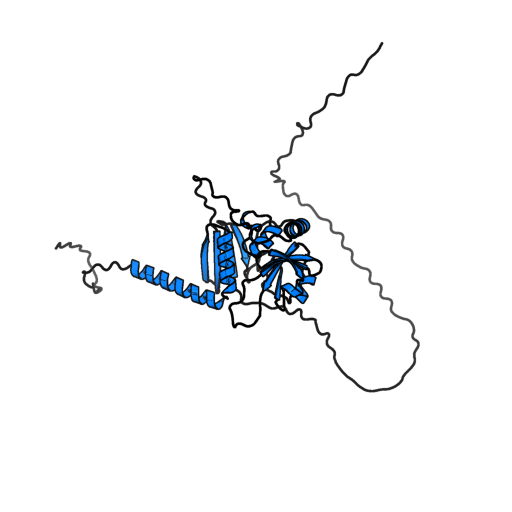18.729 -10.197 1.00 37.81 301 LEU A O 1
ATOM 2378 N N . ALA A 1 302 ? 58.345 19.106 -10.192 1.00 40.47 302 ALA A N 1
ATOM 2379 C CA . ALA A 1 302 ? 58.733 18.279 -11.322 1.00 40.47 302 ALA A CA 1
ATOM 2380 C C . ALA A 1 302 ? 58.309 16.801 -11.210 1.00 40.47 302 ALA A C 1
ATOM 2382 O O . ALA A 1 302 ? 58.281 16.209 -10.132 1.00 40.47 302 ALA A O 1
ATOM 2383 N N . ARG A 1 303 ? 58.055 16.177 -12.371 1.00 40.53 303 ARG A N 1
ATOM 2384 C CA . ARG A 1 303 ? 57.901 14.720 -12.516 1.00 40.53 303 ARG A CA 1
ATOM 2385 C C . ARG A 1 303 ? 59.184 14.026 -12.052 1.00 40.53 303 ARG A C 1
ATOM 2387 O O . ARG A 1 303 ? 60.202 14.112 -12.735 1.00 40.53 303 ARG A O 1
ATOM 2394 N N . ALA A 1 304 ? 59.121 13.283 -10.952 1.00 36.28 304 ALA A N 1
ATOM 2395 C CA . ALA A 1 304 ? 60.161 12.324 -10.603 1.00 36.28 304 ALA A CA 1
ATOM 2396 C C . ALA A 1 304 ? 59.970 11.046 -11.438 1.00 36.28 304 ALA A C 1
ATOM 2398 O O . ALA A 1 304 ? 59.019 10.288 -11.248 1.00 36.28 304 ALA A O 1
ATOM 2399 N N . VAL A 1 305 ? 60.875 10.819 -12.389 1.00 38.75 305 VAL A N 1
ATOM 2400 C CA . VAL A 1 305 ? 61.049 9.521 -13.050 1.00 38.75 305 VAL A CA 1
ATOM 2401 C C . VAL A 1 305 ? 61.833 8.633 -12.088 1.00 38.75 305 VAL A C 1
ATOM 2403 O O . VAL A 1 305 ? 62.972 8.934 -11.744 1.00 38.75 305 VAL A O 1
ATOM 2406 N N . CYS A 1 306 ? 61.218 7.549 -11.621 1.00 30.67 306 CYS A N 1
ATOM 2407 C CA . CYS A 1 306 ? 61.859 6.611 -10.708 1.00 30.67 306 CYS A CA 1
ATOM 2408 C C . CYS A 1 306 ? 62.712 5.618 -11.515 1.00 30.67 306 CYS A C 1
ATOM 2410 O O . CYS A 1 306 ? 62.179 4.681 -12.110 1.00 30.67 306 CYS A O 1
ATOM 2412 N N . HIS A 1 307 ? 64.032 5.818 -11.548 1.00 35.97 307 HIS A N 1
ATOM 2413 C CA . HIS A 1 307 ? 64.966 4.771 -11.956 1.00 35.97 307 HIS A CA 1
ATOM 2414 C C . HIS A 1 307 ? 65.395 3.971 -10.726 1.00 35.97 307 HIS A C 1
ATOM 2416 O O . HIS A 1 307 ? 65.956 4.497 -9.769 1.00 35.97 307 HIS A O 1
ATOM 2422 N N . ARG A 1 308 ? 65.106 2.670 -10.764 1.00 38.75 308 ARG A N 1
ATOM 2423 C CA . ARG A 1 308 ? 65.521 1.690 -9.763 1.00 38.75 308 ARG A CA 1
ATOM 2424 C C . ARG A 1 308 ? 67.036 1.499 -9.859 1.00 38.75 308 ARG A C 1
ATOM 2426 O O . ARG A 1 308 ? 67.507 0.949 -10.852 1.00 38.75 308 ARG A O 1
ATOM 2433 N N . GLN A 1 309 ? 67.779 1.883 -8.824 1.00 35.50 309 GLN A N 1
ATOM 2434 C CA . GLN A 1 309 ? 69.158 1.434 -8.657 1.00 35.50 309 GLN A CA 1
ATOM 2435 C C . GLN A 1 309 ? 69.440 1.065 -7.201 1.00 35.50 309 GLN A C 1
ATOM 2437 O O . GLN A 1 309 ? 68.941 1.664 -6.254 1.00 35.50 309 GLN A O 1
ATOM 2442 N N . THR A 1 310 ? 70.144 -0.046 -7.069 1.00 43.03 310 THR A N 1
ATOM 2443 C CA . THR A 1 310 ? 70.420 -0.818 -5.864 1.00 43.03 310 THR A CA 1
ATOM 2444 C C . THR A 1 310 ? 71.392 -0.111 -4.923 1.00 43.03 310 THR A C 1
ATOM 2446 O O . THR A 1 310 ? 72.493 0.223 -5.345 1.00 43.03 310 THR A O 1
ATOM 2449 N N . GLY A 1 311 ? 71.036 -0.042 -3.638 1.00 39.03 311 GLY A N 1
ATOM 2450 C CA . GLY A 1 311 ? 71.988 0.058 -2.527 1.00 39.03 311 GLY A CA 1
ATOM 2451 C C . GLY A 1 311 ? 72.219 1.461 -1.958 1.00 39.03 311 GLY A C 1
ATOM 2452 O O . GLY A 1 311 ? 72.708 2.345 -2.646 1.00 39.03 311 GLY A O 1
ATOM 2453 N N . GLY A 1 312 ? 71.956 1.602 -0.653 1.00 35.03 312 GLY A N 1
ATOM 2454 C CA . GLY A 1 312 ? 72.487 2.680 0.190 1.00 35.03 312 GLY A CA 1
ATOM 2455 C C . GLY A 1 312 ? 71.482 3.770 0.561 1.00 35.03 312 GLY A C 1
ATOM 2456 O O . GLY A 1 312 ? 71.142 4.618 -0.252 1.00 35.03 312 GLY A O 1
ATOM 2457 N N . PHE A 1 313 ? 71.040 3.773 1.822 1.00 34.50 313 PHE A N 1
ATOM 2458 C CA . PHE A 1 313 ? 70.332 4.901 2.429 1.00 34.50 313 PHE A CA 1
ATOM 2459 C C . PHE A 1 313 ? 71.317 6.051 2.682 1.00 34.50 313 PHE A C 1
ATOM 2461 O O . PHE A 1 313 ? 72.248 5.897 3.469 1.00 34.50 313 PHE A O 1
ATOM 2468 N N . ALA A 1 314 ? 71.067 7.213 2.083 1.00 34.31 314 ALA A N 1
ATOM 2469 C CA . ALA A 1 314 ? 71.572 8.491 2.571 1.00 34.31 314 ALA A CA 1
ATOM 2470 C C . ALA A 1 314 ? 70.513 9.568 2.300 1.00 34.31 314 ALA A C 1
ATOM 2472 O O . ALA A 1 314 ? 70.156 9.825 1.154 1.00 34.31 314 ALA A O 1
ATOM 2473 N N . LEU A 1 315 ? 69.979 10.161 3.369 1.00 31.31 315 LEU A N 1
ATOM 2474 C CA . LEU A 1 315 ? 69.105 11.331 3.307 1.00 31.31 315 LEU A CA 1
ATOM 2475 C C . LEU A 1 315 ? 69.993 12.576 3.286 1.00 31.31 315 LEU A C 1
ATOM 2477 O O . LEU A 1 315 ? 70.698 12.826 4.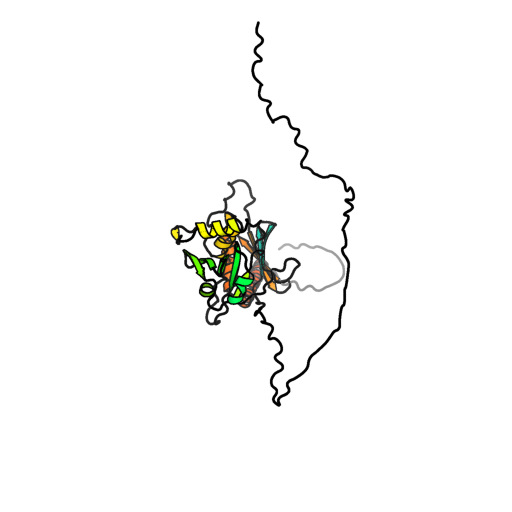261 1.00 31.31 315 LEU A O 1
ATOM 2481 N N . TRP A 1 316 ? 69.956 13.344 2.202 1.00 33.03 316 TRP A N 1
ATOM 2482 C CA . TRP A 1 316 ? 70.435 14.726 2.185 1.00 33.03 316 TRP A CA 1
ATOM 2483 C C . TRP A 1 316 ? 69.235 15.636 1.938 1.00 33.03 316 TRP A C 1
ATOM 2485 O O . TRP A 1 316 ? 68.462 15.417 1.007 1.00 33.03 316 TRP A O 1
ATOM 2495 N N . TRP A 1 317 ? 69.072 16.620 2.817 1.00 35.06 317 TRP A N 1
ATOM 2496 C CA . TRP A 1 317 ? 68.161 17.741 2.635 1.00 35.06 317 TRP A CA 1
ATOM 2497 C C . TRP A 1 317 ? 69.005 18.914 2.155 1.00 35.06 317 TRP A C 1
ATOM 2499 O O . TRP A 1 317 ? 69.738 19.483 2.960 1.00 35.06 317 TRP A O 1
ATOM 2509 N N . ASP A 1 318 ? 68.903 19.271 0.879 1.00 29.06 318 ASP A N 1
ATOM 2510 C CA . ASP A 1 318 ? 69.336 20.590 0.426 1.00 29.06 318 ASP A CA 1
ATOM 2511 C C . ASP A 1 318 ? 68.109 21.495 0.343 1.00 29.06 318 ASP A C 1
ATOM 2513 O O . ASP A 1 318 ? 67.107 21.170 -0.297 1.00 29.06 318 ASP A O 1
ATOM 2517 N N . ALA A 1 319 ? 68.190 22.612 1.059 1.00 36.16 319 ALA A N 1
ATOM 2518 C CA . ALA A 1 319 ? 67.192 23.662 1.076 1.00 36.16 319 ALA A CA 1
ATOM 2519 C C . ALA A 1 319 ? 67.509 24.696 -0.008 1.00 36.16 319 ALA A C 1
ATOM 2521 O O . ALA A 1 319 ? 68.585 25.292 0.038 1.00 36.16 319 ALA A O 1
ATOM 2522 N N . VAL A 1 320 ? 66.550 24.948 -0.905 1.00 38.91 320 VAL A N 1
ATOM 2523 C CA . VAL A 1 320 ? 66.256 26.271 -1.488 1.00 38.91 320 VAL A CA 1
ATOM 2524 C C . VAL A 1 320 ? 64.752 26.370 -1.702 1.00 38.91 320 VAL A C 1
ATOM 2526 O O . VAL A 1 320 ? 64.199 25.455 -2.350 1.00 38.91 320 VAL A O 1
#

Mean predicted aligned error: 17.62 Å